Protein AF-A0AA89AXK2-F1 (afdb_monomer)

pLDDT: mean 74.45, std 24.31, range [23.41, 97.19]

Mean predicted aligned error: 13.71 Å

Structure (mmCIF, N/CA/C/O backbone):
data_AF-A0AA89AXK2-F1
#
_entry.id   AF-A0AA89AXK2-F1
#
loop_
_atom_site.group_PDB
_atom_site.id
_atom_site.type_symbol
_atom_site.label_atom_id
_atom_site.label_alt_id
_atom_site.label_comp_id
_atom_site.label_asym_id
_atom_site.label_entity_id
_atom_site.label_seq_id
_atom_site.pdbx_PDB_ins_code
_atom_site.Cartn_x
_atom_site.Cartn_y
_atom_site.Cartn_z
_atom_site.occupancy
_atom_site.B_iso_or_equiv
_atom_site.auth_seq_id
_atom_site.auth_comp_id
_atom_site.auth_asym_id
_atom_site.auth_atom_id
_atom_site.pdbx_PDB_model_num
ATOM 1 N N . MET A 1 1 ? 28.292 11.821 -14.307 1.00 59.66 1 MET A N 1
ATOM 2 C CA . MET A 1 1 ? 29.381 10.835 -14.147 1.00 59.66 1 MET A CA 1
ATOM 3 C C . MET A 1 1 ? 28.890 9.417 -14.430 1.00 59.66 1 MET A C 1
ATOM 5 O O . MET A 1 1 ? 29.440 8.805 -15.328 1.00 59.66 1 MET A O 1
ATOM 9 N N . GLY A 1 2 ? 27.806 8.945 -13.794 1.00 71.69 2 GLY A N 1
ATOM 10 C CA . GLY A 1 2 ? 27.255 7.595 -14.034 1.00 71.69 2 GLY A CA 1
ATOM 11 C C . GLY A 1 2 ? 26.882 7.260 -15.489 1.00 71.69 2 GLY A C 1
ATOM 12 O O . GLY A 1 2 ? 27.247 6.195 -15.959 1.00 71.69 2 GLY A O 1
ATOM 13 N N . MET A 1 3 ? 26.240 8.175 -16.235 1.00 72.12 3 MET A N 1
ATOM 14 C CA . MET A 1 3 ? 25.892 7.931 -17.654 1.00 72.12 3 MET A CA 1
ATOM 15 C C . MET A 1 3 ? 27.114 7.749 -18.561 1.00 72.12 3 MET A C 1
ATOM 17 O O . MET A 1 3 ? 27.120 6.840 -19.374 1.00 72.12 3 MET A O 1
ATOM 21 N N . LYS A 1 4 ? 28.165 8.562 -18.384 1.00 73.50 4 LYS A N 1
ATOM 22 C CA . LYS A 1 4 ? 29.399 8.447 -19.180 1.00 73.50 4 LYS A CA 1
ATOM 23 C C . LYS A 1 4 ? 30.103 7.112 -18.930 1.00 73.50 4 LYS A C 1
ATOM 25 O O . LYS A 1 4 ? 30.453 6.419 -19.871 1.00 73.50 4 LYS A O 1
ATOM 30 N N . LEU A 1 5 ? 30.211 6.717 -17.658 1.00 74.50 5 LEU A N 1
ATOM 31 C CA . LEU A 1 5 ? 30.773 5.418 -17.282 1.00 74.50 5 LEU A CA 1
ATOM 32 C C . LEU A 1 5 ? 29.967 4.260 -17.875 1.00 74.50 5 LEU A C 1
ATOM 34 O O . LEU A 1 5 ? 30.551 3.290 -18.332 1.00 74.50 5 LEU A O 1
ATOM 38 N N . PHE A 1 6 ? 28.638 4.369 -17.892 1.00 78.12 6 PHE A N 1
ATOM 39 C CA . PHE A 1 6 ? 27.762 3.362 -18.485 1.00 78.12 6 PHE A CA 1
ATOM 40 C C . PHE A 1 6 ? 27.855 3.305 -20.020 1.00 78.12 6 PHE A C 1
ATOM 42 O O . PHE A 1 6 ? 27.760 2.231 -20.618 1.00 78.12 6 PHE A O 1
ATOM 49 N N . GLU A 1 7 ? 28.052 4.455 -20.666 1.00 75.69 7 GLU A N 1
ATOM 50 C CA . GLU A 1 7 ? 28.275 4.550 -22.109 1.00 75.69 7 GLU A CA 1
ATOM 51 C C . GLU A 1 7 ? 29.586 3.877 -22.528 1.00 75.69 7 GLU A C 1
ATOM 53 O O . GLU A 1 7 ? 29.602 3.182 -23.541 1.00 75.69 7 GLU A O 1
ATOM 58 N N . GLU A 1 8 ? 30.628 4.008 -21.704 1.00 80.06 8 GLU A N 1
ATOM 59 C CA . GLU A 1 8 ? 31.963 3.423 -21.890 1.00 80.06 8 GLU A CA 1
ATOM 60 C C . GLU A 1 8 ? 32.041 1.918 -21.555 1.00 80.06 8 GLU A C 1
ATOM 62 O O . GLU A 1 8 ? 33.068 1.287 -21.809 1.00 80.06 8 GLU A O 1
ATOM 67 N N . MET A 1 9 ? 30.978 1.310 -21.004 1.00 74.19 9 MET A N 1
ATOM 68 C CA . MET A 1 9 ? 30.973 -0.121 -20.677 1.00 74.19 9 MET A CA 1
ATOM 69 C C . MET A 1 9 ? 30.956 -0.987 -21.950 1.00 74.19 9 MET A C 1
ATOM 71 O O . MET A 1 9 ? 29.997 -0.897 -22.721 1.00 74.19 9 MET A O 1
ATOM 75 N N . PRO A 1 10 ? 31.942 -1.887 -22.140 1.00 68.00 10 PRO A N 1
ATOM 76 C CA . PRO A 1 10 ? 32.005 -2.752 -23.318 1.00 68.00 10 PRO A CA 1
ATOM 77 C C . PRO A 1 10 ? 30.885 -3.803 -23.347 1.00 68.00 10 PRO A C 1
ATOM 79 O O . PRO A 1 10 ? 30.411 -4.157 -24.421 1.00 68.00 10 PRO A O 1
ATOM 82 N N . GLU A 1 11 ? 30.410 -4.254 -22.180 1.00 65.69 11 GLU A N 1
ATOM 83 C CA . GLU A 1 11 ? 29.249 -5.138 -22.057 1.00 65.69 11 GLU A CA 1
ATOM 84 C C . GLU A 1 11 ? 28.271 -4.603 -21.008 1.00 65.69 11 GLU A C 1
ATOM 86 O O . GLU A 1 11 ? 28.589 -4.491 -19.821 1.00 65.69 11 GLU A O 1
ATOM 91 N N . ARG A 1 12 ? 27.049 -4.286 -21.443 1.00 74.19 12 ARG A N 1
ATOM 92 C CA . ARG A 1 12 ? 25.955 -3.872 -20.559 1.00 74.19 12 ARG A CA 1
ATOM 93 C C . ARG A 1 12 ? 25.109 -5.089 -20.218 1.00 74.19 12 ARG A C 1
ATOM 95 O O . ARG A 1 12 ? 24.484 -5.688 -21.090 1.00 74.19 12 ARG A O 1
ATOM 102 N N . ASN A 1 13 ? 25.065 -5.438 -18.938 1.00 72.62 13 ASN A N 1
ATOM 103 C CA . ASN A 1 13 ? 24.209 -6.507 -18.432 1.00 72.62 13 ASN A CA 1
ATOM 104 C C . ASN A 1 13 ? 22.949 -5.944 -17.752 1.00 72.62 13 ASN A C 1
ATOM 106 O O . ASN A 1 13 ? 22.851 -4.753 -17.445 1.00 72.62 13 ASN A O 1
ATOM 110 N N . VAL A 1 14 ? 21.973 -6.812 -17.490 1.00 74.62 14 VAL A N 1
ATOM 111 C CA . VAL A 1 14 ? 20.651 -6.428 -16.969 1.00 74.62 14 VAL A CA 1
ATOM 112 C C . VAL A 1 14 ? 20.729 -5.646 -15.647 1.00 74.62 14 VAL A C 1
ATOM 114 O O . VAL A 1 14 ? 19.970 -4.696 -15.444 1.00 74.62 14 VAL A O 1
ATOM 117 N N . ILE A 1 15 ? 21.693 -5.971 -14.779 1.00 79.81 15 ILE A N 1
ATOM 118 C CA . ILE A 1 15 ? 21.911 -5.293 -13.489 1.00 79.81 15 ILE A CA 1
ATOM 119 C C . ILE A 1 15 ? 22.416 -3.860 -13.698 1.00 79.81 15 ILE A C 1
ATOM 121 O O . ILE A 1 15 ? 21.913 -2.929 -13.061 1.00 79.81 15 ILE A O 1
ATOM 125 N N . SER A 1 16 ? 23.374 -3.666 -14.612 1.00 83.56 16 SER A N 1
ATOM 126 C CA . SER A 1 16 ? 23.895 -2.336 -14.947 1.00 83.56 16 SER A CA 1
ATOM 127 C C . SER A 1 16 ? 22.791 -1.435 -15.514 1.00 83.56 16 SER A C 1
ATOM 129 O O . SER A 1 16 ? 22.598 -0.323 -15.025 1.00 83.56 16 SER A O 1
ATOM 131 N N . CYS A 1 17 ? 21.973 -1.948 -16.441 1.00 82.44 17 CYS A N 1
ATOM 132 C CA . CYS A 1 17 ? 20.835 -1.217 -16.998 1.00 82.44 17 CYS A CA 1
ATOM 133 C C . CYS A 1 17 ? 19.783 -0.887 -15.932 1.00 82.44 17 CYS A C 1
ATOM 135 O O . CYS A 1 17 ? 19.311 0.243 -15.873 1.00 82.44 17 CYS A O 1
ATOM 137 N N . THR A 1 18 ? 19.445 -1.836 -15.053 1.00 85.56 18 THR A N 1
ATOM 138 C CA . THR A 1 18 ? 18.455 -1.624 -13.980 1.00 85.56 18 THR A CA 1
ATOM 139 C C . THR A 1 18 ? 18.921 -0.555 -12.990 1.00 85.56 18 THR A C 1
ATOM 141 O O . THR A 1 18 ? 18.145 0.316 -12.595 1.00 85.56 18 THR A O 1
ATOM 144 N N . THR A 1 19 ? 20.206 -0.570 -12.628 1.00 88.25 19 THR A N 1
ATOM 145 C CA . THR A 1 19 ? 20.811 0.461 -11.770 1.00 88.25 19 THR A CA 1
ATOM 146 C C . THR A 1 19 ? 20.735 1.837 -12.426 1.00 88.25 19 THR A C 1
ATOM 148 O O . THR A 1 19 ? 20.335 2.809 -11.784 1.00 88.25 19 THR A O 1
ATOM 151 N N . MET A 1 20 ? 21.050 1.916 -13.721 1.00 89.38 20 MET A N 1
ATOM 152 C CA . MET A 1 20 ? 20.962 3.166 -14.470 1.00 89.38 20 MET A CA 1
ATOM 153 C C . MET A 1 20 ? 19.529 3.669 -14.608 1.00 89.38 20 MET A C 1
ATOM 155 O O . MET A 1 20 ? 19.294 4.852 -14.389 1.00 89.38 20 MET A O 1
ATOM 159 N N . ILE A 1 21 ? 18.566 2.791 -14.894 1.00 90.94 21 ILE A N 1
ATOM 160 C CA . ILE A 1 21 ? 17.137 3.128 -14.939 1.00 90.94 21 ILE A CA 1
ATOM 161 C C . ILE A 1 21 ? 16.701 3.753 -13.608 1.00 90.94 21 ILE A C 1
ATOM 163 O O . ILE A 1 21 ? 16.140 4.848 -13.603 1.00 90.94 21 ILE A O 1
ATOM 167 N N . ASN A 1 22 ? 17.024 3.116 -12.478 1.00 89.44 22 ASN A N 1
ATOM 168 C CA . ASN A 1 22 ? 16.699 3.648 -11.153 1.00 89.44 22 ASN A CA 1
ATOM 169 C C . ASN A 1 22 ? 17.321 5.032 -10.919 1.00 89.44 22 ASN A C 1
ATOM 171 O O . ASN A 1 22 ? 16.629 5.946 -10.470 1.00 89.44 22 ASN A O 1
ATOM 175 N N . GLY A 1 23 ? 18.599 5.212 -11.268 1.00 90.50 23 GLY A N 1
ATOM 176 C CA . GLY A 1 23 ? 19.272 6.508 -11.167 1.00 90.50 23 GLY A CA 1
ATOM 177 C C . GLY A 1 23 ? 18.622 7.580 -12.048 1.00 90.50 23 GLY A C 1
ATOM 178 O O . GLY A 1 23 ? 18.399 8.701 -11.601 1.00 90.50 23 GLY A O 1
ATOM 179 N N . LEU A 1 24 ? 18.254 7.246 -13.285 1.00 91.38 24 LEU A N 1
ATOM 180 C CA . LEU A 1 24 ? 17.599 8.175 -14.208 1.00 91.38 24 LEU A CA 1
ATOM 181 C C . LEU A 1 24 ? 16.238 8.642 -13.684 1.00 91.38 24 LEU A C 1
ATOM 183 O O . LEU A 1 24 ? 15.957 9.841 -13.718 1.00 91.38 24 LEU A O 1
ATOM 187 N N . PHE A 1 25 ? 15.438 7.731 -13.129 1.00 92.56 25 PHE A N 1
ATOM 188 C CA . PHE A 1 25 ? 14.170 8.081 -12.491 1.00 92.56 25 PHE A CA 1
ATOM 189 C C . PHE A 1 25 ? 14.339 8.953 -11.245 1.00 92.56 25 PHE A C 1
ATOM 191 O O . PHE A 1 25 ? 13.516 9.842 -11.034 1.00 92.56 25 PHE A O 1
ATOM 198 N N . GLN A 1 26 ? 15.392 8.752 -10.443 1.00 90.94 26 GLN A N 1
ATOM 199 C CA . GLN A 1 26 ? 15.680 9.611 -9.284 1.00 90.94 26 GLN A CA 1
ATOM 200 C C . GLN A 1 26 ? 15.951 11.068 -9.685 1.00 90.94 26 GLN A C 1
ATOM 202 O O . GLN A 1 26 ? 15.593 11.982 -8.947 1.00 90.94 26 GLN A O 1
ATOM 207 N N . TYR A 1 27 ? 16.541 11.295 -10.861 1.00 91.06 27 TYR A N 1
ATOM 208 C CA . TYR A 1 27 ? 16.801 12.636 -11.398 1.00 91.06 27 TYR A CA 1
ATOM 209 C C . TYR A 1 27 ? 15.706 13.145 -12.349 1.00 91.06 27 TYR A C 1
ATOM 211 O O . TYR A 1 27 ? 15.928 14.128 -13.056 1.00 91.06 27 TYR A O 1
ATOM 219 N N . GLY A 1 28 ? 14.552 12.474 -12.416 1.00 90.56 28 GLY A N 1
ATOM 220 C CA . GLY A 1 28 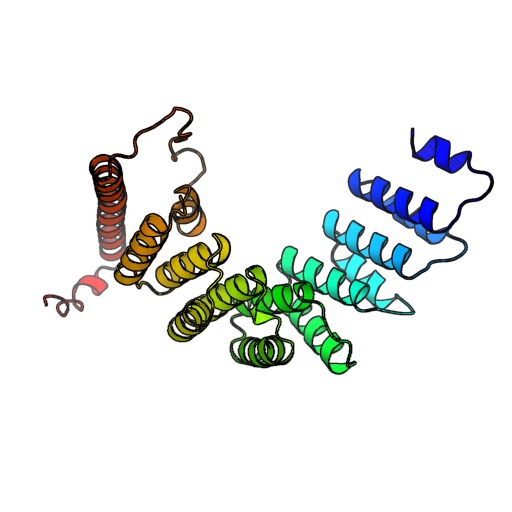? 13.434 12.869 -13.277 1.00 90.56 28 GLY A CA 1
ATOM 221 C C . GLY A 1 28 ? 13.693 12.733 -14.780 1.00 90.56 28 GLY A C 1
ATOM 222 O O . GLY A 1 28 ? 12.929 13.259 -15.582 1.00 90.56 28 GLY A O 1
ATOM 223 N N . ARG A 1 29 ? 14.755 12.028 -15.192 1.00 92.38 29 ARG A N 1
ATOM 224 C CA . ARG A 1 29 ? 15.120 11.813 -16.604 1.00 92.38 29 ARG A CA 1
ATOM 225 C C . ARG A 1 29 ? 14.370 10.615 -17.183 1.00 92.38 29 ARG A C 1
ATOM 227 O O . ARG A 1 29 ? 14.981 9.621 -17.582 1.00 92.38 29 ARG A O 1
ATOM 234 N N . VAL A 1 30 ? 13.042 10.690 -17.185 1.00 93.69 30 VAL A N 1
ATOM 235 C CA . VAL A 1 30 ? 12.178 9.547 -17.508 1.00 93.69 30 VAL A CA 1
ATOM 236 C C . VAL A 1 30 ? 12.341 9.095 -18.958 1.00 93.69 30 VAL A C 1
ATOM 238 O O . VAL A 1 30 ? 12.417 7.900 -19.225 1.00 93.69 30 VAL A O 1
ATOM 241 N N . GLU A 1 31 ? 12.466 10.026 -19.898 1.00 93.44 31 GLU A N 1
ATOM 242 C CA . GLU A 1 31 ? 12.587 9.731 -21.331 1.00 93.44 31 GLU A CA 1
ATOM 243 C C . GLU A 1 31 ? 13.856 8.925 -21.625 1.00 93.44 31 GLU A C 1
ATOM 245 O O . GLU A 1 31 ? 13.849 7.993 -22.429 1.00 93.44 31 GLU A O 1
ATOM 250 N N . LEU A 1 32 ? 14.947 9.245 -20.924 1.00 91.06 32 LEU A N 1
ATOM 251 C CA . LEU A 1 32 ? 16.211 8.531 -21.053 1.00 91.06 32 LEU A CA 1
ATOM 252 C C . LEU A 1 32 ? 16.132 7.133 -20.424 1.00 91.06 32 LEU A C 1
ATOM 254 O O . LEU A 1 32 ? 16.700 6.192 -20.972 1.00 91.06 32 LEU A O 1
ATOM 258 N N . ALA A 1 33 ? 15.396 6.977 -19.317 1.00 93.44 33 ALA A N 1
ATOM 259 C CA . ALA A 1 33 ? 15.136 5.666 -18.722 1.00 93.44 33 ALA A CA 1
ATOM 260 C C . ALA A 1 33 ? 14.306 4.779 -19.665 1.00 93.44 33 ALA A C 1
ATOM 262 O O . ALA A 1 33 ? 14.624 3.605 -19.848 1.00 93.44 33 ALA A O 1
ATOM 263 N N . GLU A 1 34 ? 13.290 5.346 -20.322 1.00 94.44 34 GLU A N 1
ATOM 264 C CA . GLU A 1 34 ? 12.496 4.648 -21.336 1.00 94.44 34 GLU A CA 1
ATOM 265 C C . GLU A 1 34 ? 13.328 4.229 -22.544 1.00 94.44 34 GLU A C 1
ATOM 267 O O . GLU A 1 34 ? 13.184 3.106 -23.031 1.00 94.44 34 GLU A O 1
ATOM 272 N N . HIS A 1 35 ? 14.180 5.127 -23.039 1.00 91.88 35 HIS A N 1
ATOM 273 C CA . HIS A 1 35 ? 15.077 4.828 -24.146 1.00 91.88 35 HIS A CA 1
ATOM 274 C C . HIS A 1 35 ? 16.021 3.683 -23.776 1.00 91.88 35 HIS A C 1
ATOM 276 O O . HIS A 1 35 ? 16.046 2.671 -24.475 1.00 91.88 35 HIS A O 1
ATOM 282 N N . LEU A 1 36 ? 16.680 3.779 -22.617 1.00 90.19 36 LEU A N 1
ATOM 283 C CA . LEU A 1 36 ? 17.565 2.733 -22.118 1.00 90.19 36 LEU A CA 1
ATOM 284 C C . LEU A 1 36 ? 16.833 1.393 -21.972 1.00 90.19 36 LEU A C 1
ATOM 286 O O . LEU A 1 36 ? 17.336 0.366 -22.417 1.00 90.19 36 LEU A O 1
ATOM 290 N N . PHE A 1 37 ? 15.621 1.394 -21.414 1.00 91.88 37 PHE A N 1
ATOM 291 C CA . PHE A 1 37 ? 14.802 0.191 -21.281 1.00 91.88 37 PHE A CA 1
ATOM 292 C C . PHE A 1 37 ? 14.453 -0.441 -22.637 1.00 91.88 37 PHE A C 1
ATOM 294 O O . PHE A 1 37 ? 14.444 -1.668 -22.768 1.00 91.88 37 PHE A O 1
ATOM 301 N N . ARG A 1 38 ? 14.196 0.368 -23.674 1.00 90.81 38 ARG A N 1
ATOM 302 C CA . ARG A 1 38 ? 13.954 -0.129 -25.040 1.00 90.81 38 ARG A CA 1
ATOM 303 C C . ARG A 1 38 ? 15.213 -0.734 -25.658 1.00 90.81 38 ARG A C 1
ATOM 305 O O . ARG A 1 38 ? 15.089 -1.757 -26.324 1.00 90.81 38 ARG A O 1
ATOM 312 N N . GLU A 1 39 ? 16.385 -0.167 -25.400 1.00 88.69 39 GLU A N 1
ATOM 313 C CA . GLU A 1 39 ? 17.665 -0.667 -25.920 1.00 88.69 39 GLU A CA 1
ATOM 314 C C . GLU A 1 39 ? 18.187 -1.925 -25.211 1.00 88.69 39 GLU A C 1
ATOM 316 O O . GLU A 1 39 ? 19.077 -2.594 -25.734 1.00 88.69 39 GLU A O 1
ATOM 321 N N . MET A 1 40 ? 17.641 -2.285 -24.042 1.00 85.06 40 MET A N 1
ATOM 322 C CA . MET A 1 40 ? 18.068 -3.487 -23.319 1.00 85.06 40 MET A CA 1
ATOM 323 C C . MET A 1 40 ? 17.932 -4.752 -24.191 1.00 85.06 40 MET A C 1
ATOM 325 O O . MET A 1 40 ? 16.817 -5.055 -24.629 1.00 85.06 40 MET A O 1
ATOM 329 N N . PRO A 1 41 ? 19.013 -5.543 -24.368 1.00 78.50 41 PRO A N 1
ATOM 330 C CA . PRO A 1 41 ? 18.973 -6.780 -25.155 1.00 78.50 41 PRO A CA 1
ATOM 331 C C . PRO A 1 41 ? 17.998 -7.814 -24.582 1.00 78.50 41 PRO A C 1
ATOM 333 O O . PRO A 1 41 ? 17.290 -8.497 -25.316 1.00 78.50 41 PRO A O 1
ATOM 336 N N . THR A 1 42 ? 17.945 -7.913 -23.252 1.00 82.44 42 THR A N 1
ATOM 337 C CA . THR A 1 42 ? 16.998 -8.751 -22.511 1.00 82.44 42 THR A CA 1
ATOM 338 C C . THR A 1 42 ? 16.432 -7.961 -21.336 1.00 82.44 42 THR A C 1
ATOM 340 O O . THR A 1 42 ? 17.159 -7.256 -20.637 1.00 82.44 42 THR A O 1
ATOM 343 N N . ARG A 1 43 ? 15.112 -8.045 -21.136 1.00 88.56 43 ARG A N 1
ATOM 344 C CA . ARG A 1 43 ? 14.388 -7.348 -20.062 1.00 88.56 43 ARG A CA 1
ATOM 345 C C . ARG A 1 43 ? 13.831 -8.390 -19.108 1.00 88.56 43 ARG A C 1
ATOM 347 O O . ARG A 1 43 ? 12.809 -9.011 -19.402 1.00 88.56 43 ARG A O 1
ATOM 354 N N . ASP A 1 44 ? 14.523 -8.600 -17.998 1.00 89.06 44 ASP A N 1
ATOM 355 C CA . ASP A 1 44 ? 14.043 -9.480 -16.941 1.00 89.06 44 ASP A CA 1
ATOM 356 C C . ASP A 1 44 ? 12.984 -8.787 -16.072 1.00 89.06 44 ASP A C 1
ATOM 358 O O . ASP A 1 44 ? 12.733 -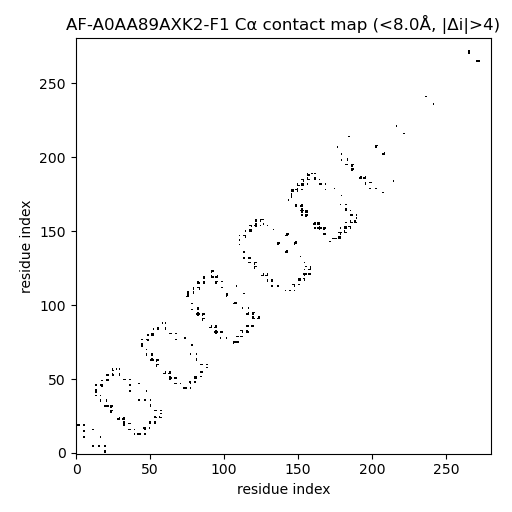7.584 -16.180 1.00 89.06 44 ASP A O 1
ATOM 362 N N . ILE A 1 45 ? 12.350 -9.555 -15.187 1.00 90.62 45 ILE A N 1
ATOM 363 C CA . ILE A 1 45 ? 11.298 -9.060 -14.288 1.00 90.62 45 ILE A CA 1
ATOM 364 C C . ILE A 1 45 ? 11.781 -7.867 -13.439 1.00 90.62 45 ILE A C 1
ATOM 366 O O . ILE A 1 45 ? 10.987 -6.973 -13.144 1.00 90.62 45 ILE A O 1
ATOM 370 N N . ALA A 1 46 ? 13.066 -7.820 -13.069 1.00 89.38 46 ALA A N 1
ATOM 371 C CA . ALA A 1 46 ? 13.626 -6.732 -12.275 1.00 89.38 46 ALA A CA 1
ATOM 372 C C . ALA A 1 46 ? 13.647 -5.408 -13.054 1.00 89.38 46 ALA A C 1
ATOM 374 O O . ALA A 1 46 ? 13.221 -4.389 -12.509 1.00 89.38 46 ALA A O 1
ATOM 375 N N . ALA A 1 47 ? 14.040 -5.425 -14.330 1.00 91.50 47 ALA A N 1
ATOM 376 C CA . ALA A 1 47 ? 14.013 -4.242 -15.190 1.00 91.50 47 ALA A CA 1
ATOM 377 C C . ALA A 1 47 ? 12.585 -3.690 -15.371 1.00 91.50 47 ALA A C 1
ATOM 379 O O . ALA A 1 47 ? 12.368 -2.481 -15.277 1.00 91.50 47 ALA A O 1
ATOM 380 N N . TRP A 1 48 ? 11.592 -4.567 -15.573 1.00 94.81 48 TRP A N 1
ATOM 381 C CA . TRP A 1 48 ? 10.178 -4.164 -15.649 1.00 94.81 48 TRP A CA 1
ATOM 382 C C . TRP A 1 48 ? 9.690 -3.538 -14.335 1.00 94.81 48 TRP A C 1
ATOM 384 O O . TRP A 1 48 ? 9.075 -2.472 -14.350 1.00 94.81 48 TRP A O 1
ATOM 394 N N . ASN A 1 49 ? 10.000 -4.160 -13.193 1.00 94.38 49 ASN A N 1
ATOM 395 C CA . ASN A 1 49 ? 9.612 -3.642 -11.879 1.00 94.38 49 ASN A CA 1
ATOM 396 C C . ASN A 1 49 ? 10.284 -2.293 -11.568 1.00 94.38 49 ASN A C 1
ATOM 398 O O . ASN A 1 49 ? 9.636 -1.412 -11.003 1.00 94.38 49 ASN A O 1
ATOM 402 N N . ALA A 1 50 ? 11.546 -2.104 -11.971 1.00 93.62 50 ALA A N 1
ATOM 403 C CA . ALA A 1 50 ? 12.266 -0.839 -11.825 1.00 93.62 50 ALA A CA 1
ATOM 404 C C . ALA A 1 50 ? 11.601 0.293 -12.621 1.00 93.62 50 ALA A C 1
ATOM 406 O O . ALA A 1 50 ? 11.393 1.381 -12.086 1.00 93.62 50 ALA A O 1
ATOM 407 N N . MET A 1 51 ? 11.186 0.022 -13.864 1.00 96.00 51 MET A N 1
ATOM 408 C CA . MET A 1 51 ? 10.434 0.987 -14.670 1.00 96.00 51 MET A CA 1
ATOM 409 C C . MET A 1 51 ? 9.088 1.353 -14.036 1.00 96.00 51 MET A C 1
ATOM 411 O O . MET A 1 51 ? 8.765 2.533 -13.921 1.00 96.00 51 MET A O 1
ATOM 415 N N . ILE A 1 52 ? 8.318 0.356 -13.586 1.00 96.31 52 ILE A N 1
ATOM 416 C CA . ILE A 1 52 ? 7.029 0.576 -12.912 1.00 96.31 52 ILE A CA 1
ATOM 417 C C . ILE A 1 52 ? 7.219 1.460 -11.673 1.00 96.31 52 ILE A C 1
ATOM 419 O O . ILE A 1 52 ? 6.529 2.468 -11.519 1.00 96.31 52 ILE A O 1
ATOM 423 N N . HIS A 1 53 ? 8.176 1.114 -10.808 1.00 93.88 53 HIS A N 1
ATOM 424 C CA . HIS A 1 53 ? 8.478 1.887 -9.605 1.00 93.88 53 HIS A CA 1
ATOM 425 C C . HIS A 1 53 ? 8.912 3.322 -9.944 1.00 93.88 53 HIS A C 1
ATOM 427 O O . HIS A 1 53 ? 8.445 4.283 -9.331 1.00 93.88 53 HIS A O 1
ATOM 433 N N . GLY A 1 54 ? 9.772 3.477 -10.951 1.00 94.38 54 GLY A N 1
ATOM 434 C CA . GLY A 1 54 ? 10.237 4.770 -11.434 1.00 94.38 54 GLY A CA 1
ATOM 435 C C . GLY A 1 54 ? 9.111 5.680 -11.927 1.00 94.38 54 GLY A C 1
ATOM 436 O O . GLY A 1 54 ? 9.081 6.865 -11.577 1.00 94.38 54 GLY A O 1
ATOM 437 N N . TYR A 1 55 ? 8.150 5.129 -12.673 1.00 97.19 55 TYR A N 1
ATOM 438 C CA . TYR A 1 55 ? 6.977 5.869 -13.133 1.00 97.19 55 TYR A CA 1
ATOM 439 C C . TYR A 1 55 ? 6.100 6.361 -11.979 1.00 97.19 55 TYR A C 1
ATOM 441 O O . TYR A 1 55 ? 5.728 7.536 -11.967 1.00 97.19 55 TYR A O 1
ATOM 449 N N . PHE A 1 56 ? 5.822 5.514 -10.981 1.00 94.62 56 PHE A N 1
ATOM 450 C CA . PHE A 1 56 ? 5.080 5.938 -9.788 1.00 94.62 56 PHE A CA 1
ATOM 451 C C . PHE A 1 56 ? 5.810 7.040 -9.011 1.00 94.62 56 PHE A C 1
ATOM 453 O O . PHE A 1 56 ? 5.177 8.019 -8.614 1.00 94.62 56 PHE A O 1
ATOM 460 N N . GLY A 1 57 ? 7.135 6.931 -8.855 1.00 92.06 57 GLY A N 1
ATOM 461 C CA . GLY A 1 57 ? 7.957 7.963 -8.213 1.00 92.06 57 GLY A CA 1
ATOM 462 C C . GLY A 1 57 ? 7.938 9.311 -8.946 1.00 92.06 57 GLY A C 1
ATOM 463 O O . GLY A 1 57 ? 8.052 10.358 -8.317 1.00 92.06 57 GLY A O 1
ATOM 464 N N . ASN A 1 58 ? 7.715 9.294 -10.262 1.00 93.69 58 ASN A N 1
ATOM 465 C CA . ASN A 1 58 ? 7.623 10.484 -11.112 1.00 93.69 58 ASN A CA 1
ATOM 466 C C . ASN A 1 58 ? 6.174 10.889 -11.440 1.00 93.69 58 ASN A C 1
ATOM 468 O O . ASN A 1 58 ? 5.946 11.653 -12.374 1.00 93.69 58 ASN A O 1
ATOM 472 N N . LYS A 1 59 ? 5.186 10.384 -10.685 1.00 92.56 59 LYS A N 1
ATOM 473 C CA . LYS A 1 59 ? 3.747 10.678 -10.853 1.00 92.56 59 LYS A CA 1
ATOM 474 C C . LYS A 1 59 ? 3.177 10.346 -12.245 1.00 92.56 59 LYS A C 1
ATOM 476 O O . LYS A 1 59 ? 2.103 10.824 -12.595 1.00 92.56 59 LYS A O 1
ATOM 481 N N . ARG A 1 60 ? 3.847 9.495 -13.028 1.00 95.00 60 ARG A N 1
ATOM 482 C CA . ARG A 1 60 ? 3.383 9.010 -14.343 1.00 95.00 60 ARG A CA 1
ATOM 483 C C . ARG A 1 60 ? 2.587 7.717 -14.179 1.00 95.00 60 ARG A C 1
ATOM 485 O O . ARG A 1 60 ? 3.004 6.643 -14.609 1.00 95.00 60 ARG A O 1
ATOM 492 N N . VAL A 1 61 ? 1.454 7.811 -13.489 1.00 95.56 61 VAL A N 1
ATOM 493 C CA . VAL A 1 61 ? 0.694 6.638 -13.031 1.00 95.56 61 VAL A CA 1
ATOM 494 C C . VAL A 1 61 ? 0.143 5.816 -14.196 1.00 95.56 61 VAL A C 1
ATOM 496 O O . VAL A 1 61 ? 0.252 4.592 -14.202 1.00 95.56 61 VAL A O 1
ATOM 499 N N . GLU A 1 62 ? -0.392 6.482 -15.215 1.00 96.56 62 GLU A N 1
ATOM 500 C CA . GLU A 1 62 ? -0.969 5.853 -16.405 1.00 96.56 62 GLU A CA 1
ATOM 501 C C . GLU A 1 62 ? 0.074 5.033 -17.165 1.00 96.56 62 GLU A C 1
ATOM 503 O O . GLU A 1 62 ? -0.237 3.961 -17.682 1.00 96.56 62 GLU A O 1
ATOM 508 N N . ASP A 1 63 ? 1.315 5.514 -17.224 1.00 96.56 63 ASP A N 1
ATOM 509 C CA . ASP A 1 63 ? 2.403 4.809 -17.897 1.00 96.56 63 ASP A CA 1
ATOM 510 C C . ASP A 1 63 ? 2.861 3.593 -17.094 1.00 96.56 63 ASP A C 1
ATOM 512 O O . ASP A 1 63 ? 3.132 2.546 -17.682 1.00 96.56 63 ASP A O 1
ATOM 516 N N . ALA A 1 64 ? 2.853 3.685 -15.760 1.00 96.88 64 ALA A N 1
ATOM 517 C CA . ALA A 1 64 ? 3.138 2.553 -14.883 1.00 96.88 64 ALA A CA 1
ATOM 518 C C . ALA A 1 64 ? 2.116 1.418 -15.078 1.00 96.88 64 ALA A C 1
ATOM 520 O O . ALA A 1 64 ? 2.502 0.261 -15.253 1.00 96.88 64 ALA A O 1
ATOM 521 N N . VAL A 1 65 ? 0.820 1.755 -15.110 1.00 96.50 65 VAL A N 1
ATOM 522 C CA . VAL A 1 65 ? -0.268 0.785 -15.325 1.00 96.50 65 VAL A CA 1
ATOM 523 C C . VAL A 1 65 ? -0.192 0.183 -16.731 1.00 96.50 65 VAL A C 1
ATOM 525 O O . 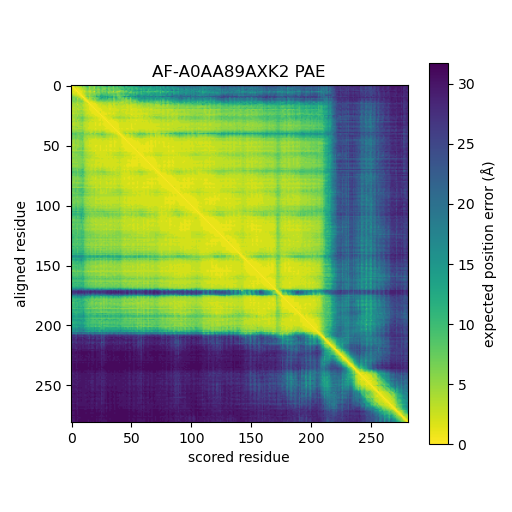VAL A 1 65 ? -0.172 -1.038 -16.872 1.00 96.50 65 VAL A O 1
ATOM 528 N N . LYS A 1 66 ? -0.023 1.010 -17.773 1.00 96.81 66 LYS A N 1
ATOM 529 C CA . LYS A 1 66 ? 0.157 0.523 -19.154 1.00 96.81 66 LYS A CA 1
ATOM 530 C C . LYS A 1 66 ? 1.371 -0.392 -19.294 1.00 96.81 66 LYS A C 1
ATOM 532 O O . LYS A 1 66 ? 1.339 -1.339 -20.082 1.00 96.81 66 LYS A O 1
ATOM 537 N N . LEU A 1 67 ? 2.466 -0.096 -18.593 1.00 96.31 67 LEU A N 1
ATOM 538 C CA . LEU A 1 67 ? 3.662 -0.929 -18.638 1.00 96.31 67 LEU A CA 1
ATOM 539 C C . LEU A 1 67 ? 3.427 -2.270 -17.937 1.00 96.31 67 LEU A C 1
ATOM 541 O O . LEU A 1 67 ? 3.827 -3.306 -18.464 1.00 96.31 67 LEU A O 1
ATOM 545 N N . PHE A 1 68 ? 2.738 -2.262 -16.797 1.00 96.75 68 PHE A N 1
ATOM 546 C CA . PHE A 1 68 ? 2.336 -3.479 -16.100 1.00 96.75 68 PHE A CA 1
ATOM 547 C C . PHE A 1 68 ? 1.431 -4.371 -16.961 1.00 96.75 68 PHE A C 1
ATOM 549 O O . PHE A 1 68 ? 1.635 -5.589 -17.017 1.00 96.75 68 PHE A O 1
ATOM 556 N N . ASP A 1 69 ? 0.494 -3.778 -17.702 1.00 95.69 69 ASP A N 1
ATOM 557 C CA . ASP A 1 69 ? -0.379 -4.498 -18.634 1.00 95.69 69 ASP A CA 1
ATOM 558 C C . ASP A 1 69 ? 0.404 -5.185 -19.761 1.00 95.69 69 ASP A C 1
ATOM 560 O O . ASP A 1 69 ? 0.069 -6.300 -20.157 1.00 95.69 69 ASP A O 1
ATOM 564 N N . LYS A 1 70 ? 1.495 -4.563 -20.221 1.00 95.00 70 LYS A N 1
ATOM 565 C CA . LYS A 1 70 ? 2.392 -5.103 -21.257 1.00 95.00 70 LYS A CA 1
ATOM 566 C C . LYS A 1 70 ? 3.429 -6.099 -20.733 1.00 95.00 70 LYS A C 1
ATOM 568 O O . LYS A 1 70 ? 4.143 -6.699 -21.536 1.00 95.00 70 LYS A O 1
ATOM 573 N N . MET A 1 71 ? 3.558 -6.250 -19.418 1.00 94.88 71 MET A N 1
ATOM 574 C CA . MET A 1 71 ? 4.575 -7.105 -18.817 1.00 94.88 71 MET A CA 1
ATOM 575 C C . MET A 1 71 ? 4.289 -8.588 -19.133 1.00 94.88 71 MET A C 1
ATOM 577 O O . MET A 1 71 ? 3.216 -9.077 -18.775 1.00 94.88 71 MET A O 1
ATOM 581 N N . PRO A 1 72 ? 5.229 -9.325 -19.760 1.00 93.00 72 PRO A N 1
ATOM 582 C CA . PRO A 1 72 ? 4.979 -10.690 -20.236 1.00 93.00 72 PRO A CA 1
ATOM 583 C C . PRO A 1 72 ? 4.840 -11.709 -19.098 1.00 93.00 72 PRO A C 1
ATOM 585 O O . PRO A 1 72 ? 4.027 -12.624 -19.177 1.00 93.00 72 PRO A O 1
ATOM 588 N N . CYS A 1 73 ? 5.612 -11.533 -18.024 1.00 90.69 73 CYS A N 1
ATOM 589 C CA . CYS A 1 73 ? 5.585 -12.379 -16.835 1.00 90.69 73 CYS A CA 1
ATOM 590 C C . CYS A 1 73 ? 5.513 -11.484 -15.602 1.00 90.69 73 CYS A C 1
ATOM 592 O O . CYS A 1 73 ? 6.359 -10.609 -15.445 1.00 90.69 73 CYS A O 1
ATOM 594 N N . ARG A 1 74 ? 4.544 -11.717 -14.712 1.00 94.25 74 ARG A N 1
ATOM 595 C CA . ARG A 1 74 ? 4.353 -10.942 -13.475 1.00 94.25 74 ARG A CA 1
ATOM 596 C C . ARG A 1 74 ? 4.613 -11.831 -12.271 1.00 94.25 74 ARG A C 1
ATOM 598 O O . ARG A 1 74 ? 4.065 -12.927 -12.190 1.00 94.25 74 ARG A O 1
ATOM 605 N N . ASN A 1 75 ? 5.402 -11.349 -11.319 1.00 93.12 75 ASN A N 1
ATOM 606 C CA . ASN A 1 75 ? 5.572 -12.014 -10.029 1.00 93.12 75 ASN A CA 1
ATOM 607 C C . ASN A 1 75 ? 4.914 -11.198 -8.907 1.00 93.12 75 ASN A C 1
ATOM 609 O O . ASN A 1 75 ? 4.360 -10.123 -9.140 1.00 93.12 75 ASN A O 1
ATOM 613 N N . VAL A 1 76 ? 4.982 -11.701 -7.672 1.00 94.56 76 VAL A N 1
ATOM 614 C CA . VAL A 1 76 ? 4.412 -11.015 -6.501 1.00 94.56 76 VAL A CA 1
ATOM 615 C C . VAL A 1 76 ? 4.942 -9.584 -6.338 1.00 94.56 76 VAL A C 1
ATOM 617 O O . VAL A 1 76 ? 4.192 -8.702 -5.922 1.00 94.56 76 VAL A O 1
ATOM 620 N N . ILE A 1 77 ? 6.201 -9.326 -6.711 1.00 93.50 77 ILE A N 1
ATOM 621 C CA . ILE A 1 77 ? 6.813 -7.994 -6.638 1.00 93.50 77 ILE A CA 1
ATOM 622 C C . ILE A 1 77 ? 6.138 -7.065 -7.648 1.00 93.50 77 ILE A C 1
ATOM 624 O O . ILE A 1 77 ? 5.702 -5.991 -7.253 1.00 93.50 77 ILE A O 1
ATOM 628 N N . SER A 1 78 ? 5.950 -7.501 -8.899 1.00 95.00 78 SER A N 1
ATOM 629 C CA . SER A 1 78 ? 5.264 -6.720 -9.939 1.00 95.00 78 SER A CA 1
ATOM 630 C C . SER A 1 78 ? 3.868 -6.280 -9.495 1.00 95.00 78 SER A C 1
ATOM 632 O O . SER A 1 78 ? 3.527 -5.103 -9.590 1.00 95.00 78 SER A O 1
ATOM 634 N N . TRP A 1 79 ? 3.075 -7.209 -8.949 1.00 97.00 79 TRP A N 1
ATOM 635 C CA . TRP A 1 79 ? 1.747 -6.894 -8.415 1.00 97.00 79 TRP A CA 1
ATOM 636 C C . TRP A 1 79 ? 1.813 -5.938 -7.224 1.00 97.00 79 TRP A C 1
ATOM 638 O O . TRP A 1 79 ? 1.060 -4.969 -7.162 1.00 97.00 79 TRP A O 1
ATOM 648 N N . THR A 1 80 ? 2.724 -6.200 -6.285 1.00 95.50 80 THR A N 1
ATOM 649 C CA . THR A 1 80 ? 2.880 -5.376 -5.081 1.00 95.50 80 THR A CA 1
ATOM 650 C C . THR A 1 80 ? 3.260 -3.946 -5.439 1.00 95.50 80 THR A C 1
ATOM 652 O O . THR A 1 80 ? 2.651 -3.034 -4.895 1.00 95.50 80 THR A O 1
ATOM 655 N N . SER A 1 81 ? 4.194 -3.746 -6.376 1.00 94.75 81 SER A N 1
ATOM 656 C CA . SER A 1 81 ? 4.641 -2.422 -6.818 1.00 94.75 81 SER A CA 1
ATOM 657 C C . SER A 1 81 ? 3.506 -1.584 -7.404 1.00 94.75 81 SER A C 1
ATOM 659 O O . SER A 1 81 ? 3.400 -0.404 -7.077 1.00 94.75 81 SER A O 1
ATOM 661 N N . VAL A 1 82 ? 2.638 -2.174 -8.235 1.00 97.06 82 VAL A N 1
ATOM 662 C CA . VAL A 1 82 ? 1.511 -1.436 -8.831 1.00 97.06 82 VAL A CA 1
ATOM 663 C C . VAL A 1 82 ? 0.410 -1.173 -7.813 1.00 97.06 82 VAL A C 1
ATOM 665 O O . VAL A 1 82 ? -0.081 -0.052 -7.740 1.00 97.06 82 VAL A O 1
ATOM 668 N N . ILE A 1 83 ? 0.058 -2.158 -6.980 1.00 96.81 83 ILE A N 1
ATOM 669 C CA . ILE A 1 83 ? -0.954 -1.978 -5.927 1.00 96.81 83 ILE A CA 1
ATOM 670 C C . ILE A 1 83 ? -0.512 -0.891 -4.940 1.00 96.81 83 ILE A C 1
ATOM 672 O O . ILE A 1 83 ? -1.293 0.008 -4.634 1.00 96.81 83 ILE A O 1
ATOM 676 N N . SER A 1 84 ? 0.743 -0.928 -4.476 1.00 94.19 84 SER A N 1
ATOM 677 C CA . SER A 1 84 ? 1.265 0.093 -3.563 1.00 94.19 84 SER A CA 1
ATOM 678 C C . SER A 1 84 ? 1.382 1.457 -4.231 1.00 94.19 84 SER A C 1
ATOM 680 O O . SER A 1 84 ? 1.057 2.466 -3.613 1.00 94.19 84 SER A O 1
ATOM 682 N N . GLY A 1 85 ? 1.826 1.492 -5.491 1.00 94.81 85 GLY A N 1
ATOM 683 C CA . GLY A 1 85 ? 1.945 2.728 -6.254 1.00 94.81 85 GLY A CA 1
ATOM 684 C C . GLY A 1 85 ? 0.594 3.410 -6.465 1.00 94.81 85 GLY A C 1
ATOM 685 O O . GLY A 1 85 ? 0.482 4.615 -6.269 1.00 94.81 85 GLY A O 1
ATOM 686 N N . LEU A 1 86 ? -0.453 2.651 -6.798 1.00 96.38 86 LEU A N 1
ATOM 687 C CA . LEU A 1 86 ? -1.810 3.182 -6.952 1.00 96.38 86 LEU A CA 1
ATOM 688 C C . LEU A 1 86 ? -2.375 3.709 -5.629 1.00 96.38 86 LEU A C 1
ATOM 690 O O . LEU A 1 86 ? -2.919 4.812 -5.606 1.00 96.38 86 LEU A O 1
ATOM 694 N N . ASP A 1 87 ? -2.212 2.963 -4.532 1.00 92.12 87 ASP A N 1
ATOM 695 C CA . ASP A 1 87 ? -2.689 3.390 -3.211 1.00 92.12 87 ASP A CA 1
ATOM 696 C C . ASP A 1 87 ? -2.005 4.689 -2.748 1.00 92.12 87 ASP A C 1
ATOM 698 O O . ASP A 1 87 ? -2.674 5.628 -2.316 1.00 92.12 87 ASP A O 1
ATOM 702 N N . GLN A 1 88 ? -0.686 4.805 -2.940 1.00 90.69 88 GLN A N 1
ATOM 703 C CA . GLN A 1 88 ? 0.079 6.019 -2.614 1.00 90.69 88 GLN A CA 1
ATOM 704 C C . GLN A 1 88 ? -0.347 7.245 -3.431 1.00 90.69 88 GLN A C 1
ATOM 706 O O . GLN A 1 88 ? -0.235 8.370 -2.950 1.00 90.69 88 GLN A O 1
ATOM 711 N N . GLN A 1 89 ? -0.847 7.038 -4.649 1.00 92.94 89 GLN A N 1
ATOM 712 C CA . GLN A 1 89 ? -1.356 8.102 -5.518 1.00 92.94 89 GLN A CA 1
ATOM 713 C C . GLN A 1 89 ? -2.864 8.347 -5.327 1.00 92.94 89 GLN A C 1
ATOM 715 O O . GLN A 1 89 ? -3.474 9.080 -6.101 1.00 92.94 89 GLN A O 1
ATOM 720 N N . GLY A 1 90 ? -3.484 7.733 -4.311 1.00 89.88 90 GLY A N 1
ATOM 721 C CA . GLY A 1 90 ? -4.902 7.902 -3.986 1.00 89.88 90 GLY A CA 1
ATOM 722 C C . GLY A 1 90 ? -5.870 7.170 -4.922 1.00 89.88 90 GLY A C 1
ATOM 723 O O . GLY A 1 90 ? -7.079 7.348 -4.802 1.00 89.88 90 GLY A O 1
ATOM 724 N N . ARG A 1 91 ? -5.378 6.315 -5.828 1.00 94.12 91 ARG A N 1
ATOM 725 C CA . ARG A 1 91 ? -6.194 5.503 -6.752 1.00 94.12 91 ARG A CA 1
ATOM 726 C C . ARG A 1 91 ? -6.618 4.189 -6.095 1.00 94.12 91 ARG A C 1
ATOM 728 O O . ARG A 1 91 ? -6.370 3.098 -6.611 1.00 94.12 91 ARG A O 1
ATOM 735 N N . SER A 1 92 ? -7.238 4.297 -4.921 1.00 94.25 92 SER A N 1
ATOM 736 C CA . SER A 1 92 ? -7.558 3.151 -4.065 1.00 94.25 92 SER A CA 1
ATOM 737 C C . SER A 1 92 ? -8.505 2.144 -4.732 1.00 94.25 92 SER A C 1
ATOM 739 O O . SER A 1 92 ? -8.305 0.944 -4.570 1.00 94.25 92 SER A O 1
ATOM 741 N N . ASP A 1 93 ? -9.487 2.580 -5.527 1.00 95.06 93 ASP A N 1
ATOM 742 C CA . ASP A 1 93 ? -10.395 1.656 -6.227 1.00 95.06 93 ASP A CA 1
ATOM 743 C C . ASP A 1 93 ? -9.653 0.739 -7.210 1.00 95.06 93 ASP A C 1
ATOM 745 O O . ASP A 1 93 ? -9.860 -0.476 -7.218 1.00 95.06 93 ASP A O 1
ATOM 749 N N . GLU A 1 94 ? -8.722 1.292 -7.989 1.00 96.00 94 GLU A N 1
ATOM 750 C CA . GLU A 1 94 ? -7.908 0.519 -8.932 1.00 96.00 94 GLU A CA 1
ATOM 751 C C . GLU A 1 94 ? -6.929 -0.408 -8.214 1.00 96.00 94 GLU A C 1
ATOM 753 O O . GLU A 1 94 ? -6.762 -1.562 -8.617 1.00 96.00 94 GLU A O 1
ATOM 758 N N . ALA A 1 95 ? -6.347 0.047 -7.099 1.00 96.75 95 ALA A N 1
ATOM 759 C CA . ALA A 1 95 ? -5.522 -0.802 -6.244 1.00 96.75 95 ALA A CA 1
ATOM 760 C C . ALA A 1 95 ? -6.309 -2.032 -5.750 1.00 96.75 95 ALA A C 1
ATOM 762 O O . ALA A 1 95 ? -5.787 -3.148 -5.762 1.00 96.75 95 ALA A O 1
ATOM 763 N N . LEU A 1 96 ? -7.585 -1.863 -5.378 1.00 96.81 96 LEU A N 1
ATOM 764 C CA . LEU A 1 96 ? -8.454 -2.964 -4.949 1.00 96.81 96 LEU A CA 1
ATOM 765 C C . LEU A 1 96 ? -8.856 -3.896 -6.095 1.00 96.81 96 LEU A C 1
ATOM 767 O O . LEU A 1 96 ? -8.988 -5.103 -5.876 1.00 96.81 96 LEU A O 1
ATOM 771 N N . VAL A 1 97 ? -9.036 -3.374 -7.312 1.00 96.50 97 VAL A N 1
ATOM 772 C CA . VAL A 1 97 ? -9.260 -4.205 -8.505 1.00 96.50 97 VAL A CA 1
ATOM 773 C C . VAL A 1 97 ? -8.049 -5.103 -8.755 1.00 96.50 97 VAL A C 1
ATOM 775 O O . VAL A 1 97 ? -8.212 -6.320 -8.866 1.00 96.50 97 VAL A O 1
ATOM 778 N N . LEU A 1 98 ? -6.835 -4.545 -8.755 1.00 96.31 98 LEU A N 1
ATOM 779 C CA . LEU A 1 98 ? -5.610 -5.334 -8.921 1.00 96.31 98 LEU A CA 1
ATOM 780 C C . LEU A 1 98 ? -5.379 -6.303 -7.757 1.00 96.31 98 LEU A C 1
ATOM 782 O O . LEU A 1 98 ? -4.937 -7.430 -7.975 1.00 96.31 98 LEU A O 1
ATOM 786 N N . PHE A 1 99 ? -5.735 -5.915 -6.530 1.00 96.38 99 PHE A N 1
ATOM 787 C CA . PHE A 1 99 ? -5.671 -6.813 -5.380 1.00 96.38 99 PHE A CA 1
ATOM 788 C C . PHE A 1 99 ? -6.602 -8.031 -5.536 1.00 96.38 99 PHE A C 1
ATOM 790 O O . PHE A 1 99 ? -6.224 -9.162 -5.234 1.00 96.38 99 PHE A O 1
ATOM 797 N N . LYS A 1 100 ? -7.818 -7.842 -6.057 1.00 95.12 100 LYS A N 1
ATOM 798 C CA . LYS A 1 100 ? -8.709 -8.975 -6.359 1.00 95.12 100 LYS A CA 1
ATOM 799 C C . LYS A 1 100 ? -8.128 -9.875 -7.449 1.00 95.12 100 LYS A C 1
ATOM 801 O O . LYS A 1 100 ? -8.267 -11.091 -7.359 1.00 95.12 100 LYS A O 1
ATOM 806 N N . GLN A 1 101 ? -7.460 -9.297 -8.448 1.00 95.06 101 GLN A N 1
ATOM 807 C CA . GLN A 1 101 ? -6.819 -10.061 -9.518 1.00 95.06 101 GLN A CA 1
ATOM 808 C C . GLN A 1 101 ? -5.650 -10.911 -9.008 1.00 95.06 101 GLN A C 1
ATOM 810 O O . GLN A 1 101 ? -5.635 -12.106 -9.288 1.00 95.06 101 GLN A O 1
ATOM 815 N N . ILE A 1 102 ? -4.709 -10.352 -8.231 1.00 94.19 102 ILE A N 1
ATOM 816 C CA . ILE A 1 102 ? -3.573 -11.127 -7.686 1.00 94.19 102 ILE A CA 1
ATOM 817 C C . ILE A 1 102 ? -4.065 -12.323 -6.851 1.00 94.19 102 ILE A C 1
ATOM 819 O O . ILE A 1 102 ? -3.556 -13.433 -7.013 1.00 94.19 102 ILE A O 1
ATOM 823 N N . VAL A 1 103 ? -5.111 -12.127 -6.036 1.00 91.44 103 VAL A N 1
ATOM 824 C CA . VAL A 1 103 ? -5.747 -13.205 -5.262 1.00 91.44 103 VAL A CA 1
ATOM 825 C C . VAL A 1 103 ? -6.435 -14.222 -6.179 1.00 91.44 103 VAL A C 1
ATOM 827 O O . VAL A 1 103 ? -6.285 -15.423 -5.971 1.00 91.44 103 VAL A O 1
ATOM 830 N N . GLY A 1 104 ? -7.148 -13.767 -7.215 1.00 91.75 104 GLY A N 1
ATOM 831 C CA . GLY A 1 104 ? -7.808 -14.634 -8.198 1.00 91.75 104 GLY A CA 1
ATOM 832 C C . GLY A 1 104 ? -6.839 -15.500 -9.009 1.00 91.75 104 GLY A C 1
ATOM 833 O O . GLY A 1 104 ? -7.169 -16.633 -9.344 1.00 91.75 104 GLY A O 1
ATOM 834 N N . TYR A 1 105 ? -5.621 -15.012 -9.257 1.00 92.62 105 TYR A N 1
ATOM 835 C CA . TYR A 1 105 ? -4.537 -15.792 -9.864 1.00 92.62 105 TYR A CA 1
ATOM 836 C C . TYR A 1 105 ? -3.841 -16.752 -8.885 1.00 92.62 105 TYR A C 1
ATOM 838 O O . TYR A 1 105 ? -2.914 -17.455 -9.281 1.00 92.62 105 TYR A O 1
ATOM 846 N N . GLY A 1 106 ? -4.242 -16.781 -7.609 1.00 90.31 106 GLY A N 1
ATOM 847 C CA . GLY A 1 106 ? -3.616 -17.622 -6.586 1.00 90.31 106 GLY A CA 1
ATOM 848 C C . GLY A 1 106 ? -2.207 -17.173 -6.187 1.00 90.31 106 GLY A C 1
ATOM 849 O O . GLY A 1 106 ? -1.484 -17.923 -5.534 1.00 90.31 106 GLY A O 1
ATOM 850 N N . VAL A 1 107 ? -1.796 -15.958 -6.560 1.00 91.81 107 VAL A N 1
ATOM 851 C CA . VAL A 1 107 ? -0.492 -15.413 -6.180 1.00 91.81 107 VAL A CA 1
ATOM 852 C C . VAL A 1 107 ? -0.598 -14.873 -4.755 1.00 91.81 107 VAL A C 1
ATOM 854 O O . VAL A 1 107 ? -1.326 -13.919 -4.482 1.00 91.81 107 VAL A O 1
ATOM 857 N N . GLN A 1 108 ? 0.138 -15.477 -3.823 1.00 90.31 108 GLN A N 1
ATOM 858 C CA . GLN A 1 108 ? 0.142 -15.026 -2.435 1.00 90.31 108 GLN A CA 1
ATOM 859 C C . GLN A 1 108 ? 0.826 -13.658 -2.320 1.00 90.31 108 GLN A C 1
ATOM 861 O O . GLN A 1 108 ? 2.028 -13.529 -2.546 1.00 90.31 108 GLN A O 1
ATOM 866 N N . GLY A 1 109 ? 0.053 -12.635 -1.949 1.00 90.75 109 GLY A N 1
ATOM 867 C CA . GLY A 1 109 ? 0.574 -11.300 -1.669 1.00 90.75 109 GLY A CA 1
ATOM 868 C C . GLY A 1 109 ? 1.545 -11.277 -0.484 1.00 90.75 109 GLY A C 1
ATOM 869 O O . GLY A 1 109 ? 1.484 -12.114 0.416 1.00 90.75 109 GLY A O 1
ATOM 870 N N . THR A 1 110 ? 2.420 -10.276 -0.469 1.00 91.38 110 THR A N 1
ATOM 871 C CA . THR A 1 110 ? 3.308 -9.988 0.667 1.00 91.38 110 THR A CA 1
ATOM 872 C C . THR A 1 110 ? 2.560 -9.218 1.765 1.00 91.38 110 THR A C 1
ATOM 874 O O . THR A 1 110 ? 1.513 -8.627 1.479 1.00 91.38 110 THR A O 1
ATOM 877 N N . PRO A 1 111 ? 3.096 -9.127 2.999 1.00 91.00 111 PRO A N 1
ATOM 878 C CA . PRO A 1 111 ? 2.557 -8.247 4.040 1.00 91.00 111 PRO A CA 1
ATOM 879 C C . PRO A 1 111 ? 2.269 -6.816 3.549 1.00 91.00 111 PRO A C 1
ATOM 881 O O . PRO A 1 111 ? 1.201 -6.265 3.820 1.00 91.00 111 PRO A O 1
ATOM 884 N N . ASN A 1 112 ? 3.163 -6.246 2.732 1.00 91.81 112 ASN A N 1
ATOM 885 C CA . ASN A 1 112 ? 2.969 -4.924 2.138 1.00 91.81 112 ASN A CA 1
ATOM 886 C C . ASN A 1 112 ? 1.760 -4.879 1.186 1.00 91.81 112 ASN A C 1
ATOM 888 O O . ASN A 1 112 ? 0.959 -3.953 1.258 1.00 91.81 112 ASN A O 1
ATOM 892 N N . THR A 1 113 ? 1.577 -5.904 0.346 1.00 93.81 113 THR A N 1
ATOM 893 C CA . THR A 1 113 ? 0.420 -6.020 -0.562 1.00 93.81 113 THR A CA 1
ATOM 894 C C . THR A 1 113 ? -0.899 -5.968 0.211 1.00 93.81 113 THR A C 1
ATOM 896 O O . THR A 1 113 ? -1.823 -5.257 -0.181 1.00 93.81 113 THR A O 1
ATOM 899 N N . TYR A 1 114 ? -0.977 -6.700 1.326 1.00 94.69 114 TYR A N 1
ATOM 900 C CA . TYR A 1 114 ? -2.152 -6.706 2.195 1.00 94.69 114 TYR A CA 1
ATOM 901 C C . TYR A 1 114 ? -2.343 -5.364 2.901 1.00 94.69 114 TYR A C 1
ATOM 903 O O . TYR A 1 114 ? -3.467 -4.872 2.941 1.00 94.69 114 TYR A O 1
ATOM 911 N N . SER A 1 115 ? -1.268 -4.746 3.403 1.00 93.44 115 SER A N 1
ATOM 912 C CA . SER A 1 115 ? -1.334 -3.413 4.015 1.00 93.44 115 SER A CA 1
ATOM 913 C C . SER A 1 115 ? -1.920 -2.380 3.047 1.00 93.44 115 SER A C 1
ATOM 915 O O . SER A 1 115 ? -2.896 -1.725 3.402 1.00 93.44 115 SER A O 1
ATOM 917 N N . CYS A 1 116 ? -1.419 -2.321 1.805 1.00 93.88 116 CYS A N 1
ATOM 918 C CA . CYS A 1 116 ? -1.931 -1.424 0.762 1.00 93.88 116 CYS A CA 1
ATOM 919 C C . CYS A 1 116 ? -3.403 -1.695 0.410 1.00 93.88 116 CYS A C 1
ATOM 921 O O . CYS A 1 116 ? -4.178 -0.777 0.163 1.00 93.88 116 CYS A O 1
ATOM 923 N N . ALA A 1 117 ? -3.829 -2.959 0.398 1.00 96.25 117 ALA A N 1
ATOM 924 C CA . ALA A 1 117 ? -5.230 -3.287 0.148 1.00 96.25 117 ALA A CA 1
ATOM 925 C C . ALA A 1 117 ? -6.144 -2.870 1.315 1.00 96.25 117 ALA A C 1
ATOM 927 O O . ALA A 1 117 ? -7.276 -2.437 1.098 1.00 96.25 117 ALA A O 1
ATOM 928 N N . ILE A 1 118 ? -5.662 -2.969 2.556 1.00 96.06 118 ILE A N 1
ATOM 929 C CA . ILE A 1 118 ? -6.392 -2.532 3.754 1.00 96.06 118 ILE A CA 1
ATOM 930 C C . ILE A 1 118 ? -6.512 -1.006 3.784 1.00 96.06 118 ILE A C 1
ATOM 932 O O . ILE A 1 118 ? -7.602 -0.491 4.037 1.00 96.06 118 ILE A O 1
ATOM 936 N N . THR A 1 119 ? -5.429 -0.275 3.504 1.00 93.62 119 THR A N 1
ATOM 937 C CA . THR A 1 119 ? -5.448 1.194 3.411 1.00 93.62 119 THR A CA 1
ATOM 938 C C . THR A 1 119 ? -6.365 1.663 2.288 1.00 93.62 119 THR A C 1
ATOM 940 O O . THR A 1 119 ? -7.189 2.550 2.521 1.00 93.62 119 THR A O 1
ATOM 943 N N . ALA A 1 120 ? -6.337 0.998 1.131 1.00 94.50 120 ALA A N 1
ATOM 944 C CA . ALA A 1 120 ? -7.265 1.268 0.041 1.00 94.50 120 ALA A CA 1
ATOM 945 C C . ALA A 1 120 ? -8.730 1.013 0.449 1.00 94.50 120 ALA A C 1
ATOM 947 O O . ALA A 1 120 ? -9.583 1.868 0.215 1.00 94.50 120 ALA A O 1
ATOM 948 N N . CYS A 1 121 ? -9.031 -0.092 1.151 1.00 96.12 121 CYS A N 1
ATOM 949 C CA . CYS A 1 121 ? -10.370 -0.342 1.713 1.00 96.12 121 CYS A CA 1
ATOM 950 C C . CYS A 1 121 ? -10.787 0.727 2.732 1.00 96.12 121 CYS A C 1
ATOM 952 O O . CYS A 1 121 ? -11.966 1.058 2.837 1.00 96.12 121 CYS A O 1
ATOM 954 N N . ALA A 1 122 ? -9.837 1.264 3.497 1.00 93.38 122 ALA A N 1
ATOM 955 C CA . ALA A 1 122 ? -10.086 2.328 4.461 1.00 93.38 122 ALA A CA 1
ATOM 956 C C . ALA A 1 122 ? -10.433 3.655 3.770 1.00 93.38 122 ALA A C 1
ATOM 958 O O . ALA A 1 122 ? -11.215 4.437 4.307 1.00 93.38 122 ALA A O 1
ATOM 959 N N . SER A 1 123 ? -9.850 3.920 2.600 1.00 91.38 123 SER A N 1
ATOM 960 C CA . SER A 1 123 ? -10.131 5.108 1.786 1.00 91.38 123 SER A CA 1
ATOM 961 C C . SER A 1 123 ? -11.468 5.012 1.051 1.00 91.38 123 SER A C 1
ATOM 963 O O . SER A 1 123 ? -12.187 6.002 0.986 1.00 91.38 123 SER A O 1
ATOM 965 N N . THR A 1 124 ? -11.837 3.824 0.569 1.00 91.88 124 THR A N 1
ATOM 966 C CA . THR A 1 124 ? -13.097 3.582 -0.160 1.00 91.88 124 THR A CA 1
ATOM 967 C C . THR A 1 124 ? -14.255 3.147 0.742 1.00 91.88 124 THR A C 1
ATOM 969 O O . THR A 1 124 ? -15.371 2.949 0.270 1.00 91.88 124 THR A O 1
ATOM 972 N N . LEU A 1 125 ? -14.005 2.985 2.048 1.00 93.38 125 LEU A N 1
ATOM 973 C CA . LEU A 1 125 ? -14.956 2.467 3.040 1.00 93.38 125 LEU A CA 1
ATOM 974 C C . LEU A 1 125 ? -15.534 1.086 2.665 1.00 93.38 125 LEU A C 1
ATOM 976 O O . LEU A 1 125 ? -16.660 0.738 3.027 1.00 93.38 125 LEU A O 1
ATOM 980 N N . ALA A 1 126 ? -14.747 0.268 1.958 1.00 94.06 126 ALA A N 1
ATOM 981 C CA . ALA A 1 126 ? -15.136 -1.053 1.473 1.00 94.06 126 ALA A CA 1
ATOM 982 C C . ALA A 1 126 ? -15.115 -2.113 2.593 1.00 94.06 126 ALA A C 1
ATOM 984 O O . ALA A 1 126 ? -14.288 -3.030 2.595 1.00 94.06 126 ALA A O 1
ATOM 985 N N . LEU A 1 127 ? -16.046 -2.007 3.550 1.00 96.19 127 LEU A N 1
ATOM 986 C CA . LEU A 1 127 ? -16.085 -2.841 4.759 1.00 96.19 127 LEU A CA 1
ATOM 987 C C . LEU A 1 127 ? -16.087 -4.349 4.456 1.00 96.19 127 LEU A C 1
ATOM 989 O O . LEU A 1 127 ? -15.338 -5.101 5.077 1.00 96.19 127 LEU A O 1
ATOM 993 N N . GLY A 1 128 ? -16.899 -4.794 3.492 1.00 95.62 128 GLY A N 1
ATOM 994 C CA . GLY A 1 128 ? -17.010 -6.215 3.145 1.00 95.62 128 GLY A CA 1
ATOM 995 C C . GLY A 1 128 ? -15.703 -6.803 2.607 1.00 95.62 128 GLY A C 1
ATOM 996 O O . GLY A 1 128 ? -15.283 -7.879 3.033 1.00 95.62 128 GLY A O 1
ATOM 997 N N . LEU A 1 129 ? -15.019 -6.071 1.720 1.00 94.94 129 LEU A N 1
ATOM 998 C CA . LEU A 1 129 ? -13.733 -6.505 1.172 1.00 94.94 129 LEU A CA 1
ATOM 999 C C . LEU A 1 129 ? -12.642 -6.491 2.246 1.00 94.94 129 LEU A C 1
ATOM 1001 O O . LEU A 1 129 ? -11.925 -7.478 2.388 1.00 94.94 129 LEU A O 1
ATOM 1005 N N . GLY A 1 130 ? -12.548 -5.418 3.035 1.00 95.81 130 GLY A N 1
ATOM 1006 C CA . GLY A 1 130 ? -11.550 -5.318 4.098 1.00 95.81 130 GLY A CA 1
ATOM 1007 C C . GLY A 1 130 ? -11.738 -6.369 5.200 1.00 95.81 130 GLY A C 1
ATOM 1008 O O . GLY A 1 130 ? -10.757 -6.936 5.675 1.00 95.81 130 GLY A O 1
ATOM 1009 N N . ALA A 1 131 ? -12.980 -6.735 5.539 1.00 95.62 131 ALA A N 1
ATOM 1010 C CA . ALA A 1 131 ? -13.254 -7.855 6.443 1.00 95.62 131 ALA A CA 1
ATOM 1011 C C . ALA A 1 131 ? -12.808 -9.207 5.849 1.00 95.62 131 ALA A C 1
ATOM 1013 O O . ALA A 1 131 ? -12.221 -10.031 6.552 1.00 95.62 131 ALA A O 1
ATOM 1014 N N . GLY A 1 132 ? -13.015 -9.421 4.545 1.00 94.94 132 GLY A N 1
ATOM 1015 C CA . GLY A 1 132 ? -12.488 -10.593 3.839 1.00 94.94 132 GLY A CA 1
ATOM 1016 C C . GLY A 1 132 ? -10.956 -10.637 3.827 1.00 94.94 132 GLY A C 1
ATOM 1017 O O . GLY A 1 132 ? -10.356 -11.695 4.032 1.00 94.94 132 GLY A O 1
ATOM 1018 N N . ILE A 1 133 ? -10.307 -9.485 3.646 1.00 94.56 133 ILE A N 1
ATOM 1019 C CA . ILE A 1 133 ? -8.849 -9.346 3.741 1.00 94.56 133 ILE A CA 1
ATOM 1020 C C . ILE A 1 133 ? -8.363 -9.661 5.161 1.00 94.56 133 ILE A C 1
ATOM 1022 O O . ILE A 1 133 ? -7.372 -10.371 5.320 1.00 94.56 133 ILE A O 1
ATOM 1026 N N . HIS A 1 134 ? -9.082 -9.222 6.194 1.00 94.00 134 HIS A N 1
ATOM 1027 C CA . HIS A 1 134 ? -8.751 -9.539 7.582 1.00 94.00 134 HIS A CA 1
ATOM 1028 C C . HIS A 1 134 ? -8.743 -11.040 7.864 1.00 94.00 134 HIS A C 1
ATOM 1030 O O . HIS A 1 134 ? -7.787 -11.539 8.459 1.00 94.00 134 HIS A O 1
ATOM 1036 N N . GLY A 1 135 ? -9.715 -11.784 7.332 1.00 93.19 135 GLY A N 1
ATOM 1037 C CA . GLY A 1 135 ? -9.693 -13.246 7.394 1.00 93.19 135 GLY A CA 1
ATOM 1038 C C . GLY A 1 135 ? -8.431 -13.860 6.767 1.00 93.19 135 GLY A C 1
ATOM 1039 O O . GLY A 1 135 ? -7.844 -14.774 7.345 1.00 93.19 135 GLY A O 1
ATOM 1040 N N . HIS A 1 136 ? -7.972 -13.345 5.621 1.00 91.50 136 HIS A N 1
ATOM 1041 C CA . HIS A 1 136 ? -6.732 -13.811 4.982 1.00 91.50 136 HIS A CA 1
ATOM 1042 C C . HIS A 1 136 ? -5.484 -13.464 5.799 1.00 91.50 136 HIS A C 1
ATOM 1044 O O . HIS A 1 136 ? -4.619 -14.316 5.981 1.00 91.50 136 HIS A O 1
ATOM 1050 N N . VAL A 1 137 ? -5.411 -12.248 6.342 1.00 91.38 137 VAL A N 1
ATOM 1051 C CA . VAL A 1 137 ? -4.300 -11.797 7.195 1.00 91.38 137 VAL A CA 1
ATOM 1052 C C . VAL A 1 137 ? -4.155 -12.672 8.442 1.00 91.38 137 VAL A C 1
ATOM 1054 O O . VAL A 1 137 ? -3.032 -13.010 8.815 1.00 91.38 137 VAL A O 1
ATOM 1057 N N . ILE A 1 138 ? -5.268 -13.087 9.058 1.00 90.50 138 ILE A N 1
ATOM 1058 C CA . ILE A 1 138 ? -5.252 -14.029 10.187 1.00 90.50 138 ILE A CA 1
ATOM 1059 C C . ILE A 1 138 ? -4.747 -15.403 9.732 1.00 90.50 138 ILE A C 1
ATOM 1061 O O . ILE A 1 138 ? -3.833 -15.946 10.348 1.00 90.50 138 ILE A O 1
ATOM 1065 N N . LYS A 1 139 ? -5.296 -15.951 8.637 1.00 90.69 139 LYS A N 1
ATOM 1066 C CA . LYS A 1 139 ? -4.904 -17.273 8.109 1.00 90.69 139 LYS A CA 1
ATOM 1067 C C . LYS A 1 139 ? -3.419 -17.358 7.746 1.00 90.69 139 LYS A C 1
ATOM 1069 O O . LYS A 1 139 ? -2.807 -18.398 7.949 1.00 90.69 139 LYS A O 1
ATOM 1074 N N . LEU A 1 140 ? -2.850 -16.272 7.224 1.00 88.94 140 LEU A N 1
ATOM 1075 C CA . LEU A 1 140 ? -1.433 -16.174 6.855 1.00 88.94 140 LEU A CA 1
ATOM 1076 C C . LEU A 1 140 ? -0.525 -15.769 8.027 1.00 88.94 140 LEU A C 1
ATOM 1078 O O . LEU A 1 140 ? 0.681 -15.631 7.843 1.00 88.94 140 LEU A O 1
ATOM 1082 N N . ASN A 1 141 ? -1.088 -15.562 9.223 1.00 87.44 141 ASN A N 1
ATOM 1083 C CA . ASN A 1 141 ? -0.390 -15.069 10.410 1.00 87.44 141 ASN A CA 1
ATOM 1084 C C . ASN A 1 141 ? 0.327 -13.715 10.201 1.00 87.44 141 ASN A C 1
ATOM 1086 O O . ASN A 1 141 ? 1.305 -13.403 10.870 1.00 87.44 141 ASN A O 1
ATOM 1090 N N . TYR A 1 142 ? -0.172 -12.873 9.294 1.00 86.81 142 TYR A N 1
ATOM 1091 C CA . TYR A 1 142 ? 0.373 -11.532 9.044 1.00 86.81 142 TYR A CA 1
ATOM 1092 C C . TYR A 1 142 ? -0.058 -10.499 10.091 1.00 86.81 142 TYR A C 1
ATOM 1094 O O . TYR A 1 142 ? 0.521 -9.422 10.179 1.00 86.81 142 TYR A O 1
ATOM 1102 N N . VAL A 1 143 ? -1.034 -10.832 10.939 1.00 75.62 143 VAL A N 1
ATOM 1103 C CA . VAL A 1 143 ? -1.509 -9.973 12.040 1.00 75.62 143 VAL A CA 1
ATOM 1104 C C . VAL A 1 143 ? -0.436 -9.689 13.109 1.00 75.62 143 VAL A C 1
ATOM 1106 O O . VAL A 1 143 ? -0.620 -8.814 13.950 1.00 75.62 143 VAL A O 1
ATOM 1109 N N . THR A 1 144 ? 0.685 -10.420 13.115 1.00 77.88 144 THR A N 1
ATOM 1110 C CA . THR A 1 144 ? 1.831 -10.133 13.997 1.00 77.88 144 THR A CA 1
ATOM 1111 C C . THR A 1 144 ? 2.624 -8.905 13.552 1.00 77.88 144 THR A C 1
ATOM 1113 O O . THR A 1 144 ? 3.376 -8.350 14.350 1.00 77.88 144 THR A O 1
ATOM 1116 N N . ASP A 1 145 ? 2.473 -8.479 12.296 1.00 82.38 145 ASP A N 1
ATOM 1117 C CA . ASP A 1 145 ? 3.099 -7.271 11.774 1.00 82.38 145 ASP A CA 1
ATOM 1118 C C . ASP A 1 145 ? 2.366 -6.027 12.302 1.00 82.38 145 ASP A C 1
ATOM 1120 O O . ASP A 1 145 ? 1.174 -5.818 12.054 1.00 82.38 145 ASP A O 1
ATOM 1124 N N . GLY A 1 146 ? 3.091 -5.181 13.038 1.00 82.81 146 GLY A N 1
ATOM 1125 C CA . GLY A 1 146 ? 2.530 -3.974 13.640 1.00 82.81 146 GLY A CA 1
ATOM 1126 C C . GLY A 1 146 ? 2.013 -2.955 12.619 1.00 82.81 146 GLY A C 1
ATOM 1127 O O . GLY A 1 146 ? 1.063 -2.236 12.923 1.00 82.81 146 GLY A O 1
ATOM 1128 N N . TYR A 1 147 ? 2.576 -2.906 11.408 1.00 84.56 147 TYR A N 1
ATOM 1129 C CA . TYR A 1 147 ? 2.068 -2.037 10.346 1.00 84.56 147 TYR A CA 1
ATOM 1130 C C . TYR A 1 147 ? 0.719 -2.534 9.832 1.00 84.56 147 TYR A C 1
ATOM 1132 O O . TYR A 1 147 ? -0.206 -1.739 9.685 1.00 84.56 147 TYR A O 1
ATOM 1140 N N . ILE A 1 148 ? 0.560 -3.846 9.636 1.00 89.50 148 ILE A N 1
ATOM 1141 C CA . ILE A 1 148 ? -0.726 -4.430 9.225 1.00 89.50 148 ILE A CA 1
ATOM 1142 C C . ILE A 1 148 ? -1.779 -4.225 10.313 1.00 89.50 148 ILE A C 1
ATOM 1144 O O . ILE A 1 148 ? -2.905 -3.830 10.007 1.00 89.50 148 ILE A O 1
ATOM 1148 N N . ALA A 1 149 ? -1.418 -4.437 11.581 1.00 89.56 149 ALA A N 1
ATOM 1149 C CA . ALA A 1 149 ? -2.317 -4.189 12.704 1.00 89.56 149 ALA A CA 1
ATOM 1150 C C . ALA A 1 149 ? -2.775 -2.718 12.756 1.00 89.56 149 ALA A C 1
ATOM 1152 O O . ALA A 1 149 ? -3.972 -2.451 12.879 1.00 89.56 149 ALA A O 1
ATOM 1153 N N . ALA A 1 150 ? -1.857 -1.760 12.587 1.00 89.25 150 ALA A N 1
ATOM 1154 C CA . ALA A 1 150 ? -2.182 -0.333 12.532 1.00 89.25 150 ALA A CA 1
ATOM 1155 C C . ALA A 1 150 ? -3.096 0.017 11.338 1.00 89.25 150 ALA A C 1
ATOM 1157 O O . ALA A 1 150 ? -4.087 0.741 11.504 1.00 89.25 150 ALA A O 1
ATOM 1158 N N . SER A 1 151 ? -2.819 -0.541 10.152 1.00 91.50 151 SER A N 1
ATOM 1159 C CA . SER A 1 151 ? -3.662 -0.390 8.958 1.00 91.50 151 SER A CA 1
ATOM 1160 C C . SER A 1 151 ? -5.077 -0.935 9.191 1.00 91.50 151 SER A C 1
ATOM 1162 O O . SER A 1 151 ? -6.052 -0.260 8.860 1.00 91.50 151 SER A O 1
ATOM 1164 N N . MET A 1 152 ? -5.218 -2.099 9.835 1.00 93.38 152 MET A N 1
ATOM 1165 C CA . MET A 1 152 ? -6.521 -2.693 10.167 1.00 93.38 152 MET A CA 1
ATOM 1166 C C . MET A 1 152 ? -7.315 -1.881 11.188 1.00 93.38 152 MET A C 1
ATOM 1168 O O . MET A 1 152 ? -8.512 -1.656 11.006 1.00 93.38 152 MET A O 1
ATOM 1172 N N . ILE A 1 153 ? -6.658 -1.414 12.253 1.00 92.88 153 ILE A N 1
ATOM 1173 C CA . ILE A 1 153 ? -7.274 -0.545 13.264 1.00 92.88 153 ILE A CA 1
ATOM 1174 C C . ILE A 1 153 ? -7.829 0.713 12.597 1.00 92.88 153 ILE A C 1
ATOM 1176 O O . ILE A 1 153 ? -8.983 1.076 12.839 1.00 92.88 153 ILE A O 1
ATOM 1180 N N . THR A 1 154 ? -7.033 1.338 11.724 1.00 90.62 154 THR A N 1
ATOM 1181 C CA . THR A 1 154 ? -7.431 2.531 10.968 1.00 90.62 154 THR A CA 1
ATOM 1182 C C . THR A 1 154 ? -8.595 2.233 10.022 1.00 90.62 154 THR A C 1
ATOM 1184 O O . THR A 1 154 ? -9.552 3.006 9.972 1.00 90.62 154 THR A O 1
ATOM 1187 N N . PHE A 1 155 ? -8.551 1.107 9.306 1.00 94.94 155 PHE A N 1
ATOM 1188 C CA . PHE A 1 155 ? -9.619 0.653 8.413 1.00 94.94 155 PHE A CA 1
ATOM 1189 C C . PHE A 1 155 ? -10.957 0.494 9.139 1.00 94.94 155 PHE A C 1
ATOM 1191 O O . PHE A 1 155 ? -11.945 1.126 8.754 1.00 94.94 155 PHE A O 1
ATOM 1198 N N . TYR A 1 156 ? -10.990 -0.294 10.215 1.00 96.50 156 TYR A N 1
ATOM 1199 C CA . TYR A 1 156 ? -12.218 -0.520 10.973 1.00 96.50 156 TYR A CA 1
ATOM 1200 C C . TYR A 1 156 ? -12.734 0.770 11.612 1.00 96.50 156 TYR A C 1
ATOM 1202 O O . TYR A 1 156 ? -13.938 1.029 11.580 1.00 96.50 156 TYR A O 1
ATOM 1210 N N . ALA A 1 157 ? -11.842 1.633 12.100 1.00 90.94 157 ALA A N 1
ATOM 1211 C CA . ALA A 1 157 ? -12.245 2.905 12.675 1.00 90.94 157 ALA A CA 1
ATOM 1212 C C . ALA A 1 157 ? -12.856 3.850 11.629 1.00 90.94 157 ALA A C 1
ATOM 1214 O O . ALA A 1 157 ? -13.882 4.474 11.909 1.00 90.94 157 ALA A O 1
ATOM 1215 N N . LYS A 1 158 ? -12.280 3.936 10.419 1.00 90.38 158 LYS A N 1
ATOM 1216 C CA . LYS A 1 158 ? -12.868 4.704 9.307 1.00 90.38 158 LYS A CA 1
ATOM 1217 C C . LYS A 1 158 ? -14.233 4.150 8.892 1.00 90.38 158 LYS A C 1
ATOM 1219 O O . LYS A 1 158 ? -15.146 4.931 8.645 1.00 90.38 158 LYS A O 1
ATOM 1224 N N . CYS A 1 159 ? -14.402 2.829 8.916 1.00 93.56 159 CYS A N 1
ATOM 1225 C CA . CYS A 1 159 ? -15.675 2.161 8.634 1.00 93.56 159 CYS A CA 1
ATOM 1226 C C .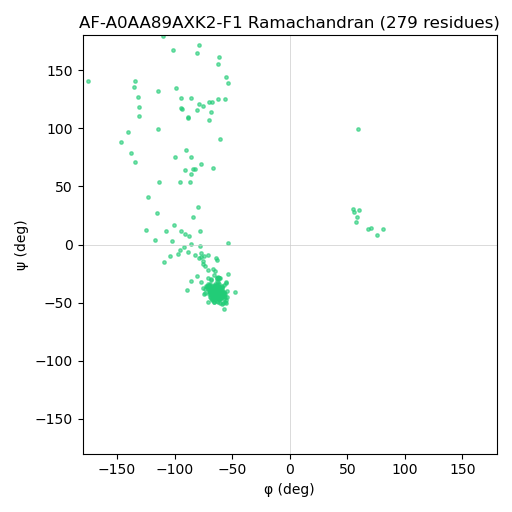 CYS A 1 159 ? -16.684 2.202 9.799 1.00 93.56 159 CYS A C 1
ATOM 1228 O O . CYS A 1 159 ? -17.682 1.486 9.755 1.00 93.56 159 CYS A O 1
ATOM 1230 N N . LYS A 1 160 ? -16.440 3.009 10.843 1.00 91.94 160 LYS A N 1
ATOM 1231 C CA . LYS A 1 160 ? -17.308 3.143 12.030 1.00 91.94 160 LYS A CA 1
ATOM 1232 C C . LYS A 1 160 ? -17.513 1.838 12.813 1.00 91.94 160 LYS A C 1
ATOM 1234 O O . LYS A 1 160 ? -18.542 1.640 13.444 1.00 91.94 160 LYS A O 1
ATOM 1239 N N . GLN A 1 161 ? -16.515 0.957 12.784 1.00 94.50 161 GLN A N 1
ATOM 1240 C CA . GLN A 1 161 ? -16.475 -0.327 13.489 1.00 94.50 161 GLN A CA 1
ATOM 1241 C C . GLN A 1 161 ? -15.384 -0.303 14.570 1.00 94.50 161 GLN A C 1
ATOM 1243 O O . GLN A 1 161 ? -14.478 -1.140 14.581 1.00 94.50 161 GLN A O 1
ATOM 1248 N N . ILE A 1 162 ? -15.430 0.695 15.457 1.00 92.75 162 ILE A N 1
ATOM 1249 C CA . ILE A 1 162 ? -14.366 0.952 16.441 1.00 92.75 162 ILE A CA 1
ATOM 1250 C C . ILE A 1 162 ? -14.153 -0.231 17.398 1.00 92.75 162 ILE A C 1
ATOM 1252 O O . ILE A 1 162 ? -13.033 -0.497 17.819 1.00 92.75 162 ILE A O 1
ATOM 1256 N N . GLU A 1 163 ? -15.192 -1.016 17.669 1.00 93.50 163 GLU A N 1
ATOM 1257 C CA . GLU A 1 163 ? -15.131 -2.222 18.493 1.00 93.50 163 GLU A CA 1
ATOM 1258 C C . GLU A 1 163 ? -14.191 -3.275 17.888 1.00 93.50 163 GLU A C 1
ATOM 1260 O O . GLU A 1 163 ? -13.448 -3.934 18.616 1.00 93.50 163 GLU A O 1
ATOM 1265 N N . ASN A 1 164 ? -14.173 -3.418 16.558 1.00 93.00 164 ASN A N 1
ATOM 1266 C CA . ASN A 1 164 ? -13.260 -4.339 15.878 1.00 93.00 164 ASN A CA 1
ATOM 1267 C C . ASN A 1 164 ? -11.818 -3.818 15.909 1.00 93.00 164 ASN A C 1
ATOM 1269 O O . ASN A 1 164 ? -10.898 -4.607 16.120 1.00 93.00 164 ASN A O 1
ATOM 1273 N N . SER A 1 165 ? -11.617 -2.499 15.803 1.00 91.69 165 SER A N 1
ATOM 1274 C CA . SER A 1 165 ? -10.308 -1.879 16.041 1.00 91.69 165 SER A CA 1
ATOM 1275 C C . SER A 1 165 ? -9.786 -2.192 17.451 1.00 91.69 165 SER A C 1
ATOM 1277 O O . SER A 1 165 ? -8.622 -2.557 17.611 1.00 91.69 165 SER A O 1
ATOM 1279 N N . CYS A 1 166 ? -10.645 -2.111 18.474 1.00 91.00 166 CYS A N 1
ATOM 1280 C CA . CYS A 1 166 ? -10.282 -2.444 19.853 1.00 91.00 166 CYS A CA 1
ATOM 1281 C C . CYS A 1 166 ? -9.925 -3.927 20.029 1.00 91.00 166 CYS A C 1
ATOM 1283 O O . CYS A 1 166 ? -8.977 -4.232 20.748 1.00 91.00 166 CYS A O 1
ATOM 1285 N N . LYS A 1 167 ? -10.647 -4.849 19.376 1.00 90.38 167 LYS A N 1
ATOM 1286 C CA . LYS A 1 167 ? -10.323 -6.289 19.412 1.00 90.38 167 LYS A CA 1
ATOM 1287 C C . LYS A 1 167 ? -8.919 -6.552 18.876 1.00 90.38 167 LYS A C 1
ATOM 1289 O O . LYS A 1 167 ? -8.103 -7.128 19.586 1.00 90.38 167 LYS A O 1
ATOM 1294 N N . ILE A 1 168 ? -8.607 -6.022 17.692 1.00 88.81 168 ILE A N 1
ATOM 1295 C CA . ILE A 1 168 ? -7.281 -6.169 17.070 1.00 88.81 168 ILE A CA 1
ATOM 1296 C C . ILE A 1 168 ? -6.183 -5.601 17.973 1.00 88.81 168 ILE A C 1
ATOM 1298 O O . ILE A 1 168 ? -5.131 -6.213 18.138 1.00 88.81 168 ILE A O 1
ATOM 1302 N N . PHE A 1 169 ? -6.436 -4.447 18.594 1.00 87.12 169 PHE A N 1
ATOM 1303 C CA . PHE A 1 169 ? -5.498 -3.834 19.530 1.00 87.12 169 PHE A CA 1
ATOM 1304 C C . PHE A 1 169 ? -5.265 -4.676 20.798 1.00 87.12 169 PHE A C 1
ATOM 1306 O O . PHE A 1 169 ? -4.147 -4.729 21.309 1.00 87.12 169 PHE A O 1
ATOM 1313 N N . ASN A 1 170 ? -6.310 -5.321 21.322 1.00 84.56 170 ASN A N 1
ATOM 1314 C CA . ASN A 1 170 ? -6.241 -6.111 22.553 1.00 84.56 170 ASN A CA 1
ATOM 1315 C C . ASN A 1 170 ? -5.659 -7.514 22.339 1.00 84.56 170 ASN A C 1
ATOM 1317 O O . ASN A 1 170 ? -5.063 -8.069 23.258 1.00 84.56 170 ASN A O 1
ATOM 1321 N N . GLU A 1 171 ? -5.798 -8.082 21.142 1.00 77.19 171 GLU A N 1
ATOM 1322 C CA . GLU A 1 171 ? -5.318 -9.429 20.814 1.00 77.19 171 GLU A CA 1
ATOM 1323 C C . GLU A 1 171 ? -3.780 -9.545 20.722 1.00 77.19 171 GLU A C 1
ATOM 1325 O O . GLU A 1 171 ? -3.270 -10.664 20.614 1.00 77.19 171 GLU A O 1
ATOM 1330 N N . LYS A 1 172 ? -3.008 -8.439 20.758 1.00 62.66 172 LYS A N 1
ATOM 1331 C CA . LYS A 1 172 ? -1.544 -8.460 20.534 1.00 62.66 172 LYS A CA 1
ATOM 1332 C C . LYS A 1 172 ? -0.718 -7.644 21.544 1.00 62.66 172 LYS A C 1
ATOM 1334 O O . LYS A 1 172 ? -1.068 -6.537 21.942 1.00 62.66 172 LYS A O 1
ATOM 1339 N N . LEU A 1 173 ? 0.441 -8.211 21.915 1.00 51.03 173 LEU A N 1
ATOM 1340 C CA . LEU A 1 173 ? 1.376 -7.726 22.946 1.00 51.03 173 LEU A CA 1
ATOM 1341 C C . LEU A 1 173 ? 2.438 -6.723 22.438 1.00 51.03 173 LEU A C 1
ATOM 1343 O O . LEU A 1 173 ? 3.190 -6.170 23.237 1.00 51.03 173 LEU A O 1
ATOM 1347 N N . HIS A 1 174 ? 2.526 -6.474 21.129 1.00 57.25 174 HIS A N 1
ATOM 1348 C CA . HIS A 1 174 ? 3.546 -5.601 20.535 1.00 57.25 174 HIS A CA 1
ATOM 1349 C C . HIS A 1 174 ? 2.969 -4.216 20.264 1.00 57.25 174 HIS A C 1
ATOM 1351 O O . HIS A 1 174 ? 2.641 -3.867 19.132 1.00 57.25 174 HIS A O 1
ATOM 1357 N N . LYS A 1 175 ? 2.804 -3.420 21.320 1.00 68.38 175 LYS A N 1
ATOM 1358 C CA . LYS A 1 175 ? 2.185 -2.099 21.195 1.00 68.38 175 LYS A CA 1
ATOM 1359 C C . LYS A 1 175 ? 3.205 -1.050 20.763 1.00 68.38 175 LYS A C 1
ATOM 1361 O O . LYS A 1 175 ? 3.540 -0.152 21.523 1.00 68.38 175 LYS A O 1
ATOM 1366 N N . ASN A 1 176 ? 3.733 -1.208 19.551 1.00 73.94 176 ASN A N 1
ATOM 1367 C CA . ASN A 1 176 ? 4.576 -0.195 18.930 1.00 73.94 176 ASN A CA 1
ATOM 1368 C C . ASN A 1 176 ? 3.795 1.123 18.747 1.00 73.94 176 ASN A C 1
ATOM 1370 O O . ASN A 1 176 ? 2.562 1.154 18.782 1.00 73.94 176 ASN A O 1
ATOM 1374 N N . LEU A 1 177 ? 4.523 2.223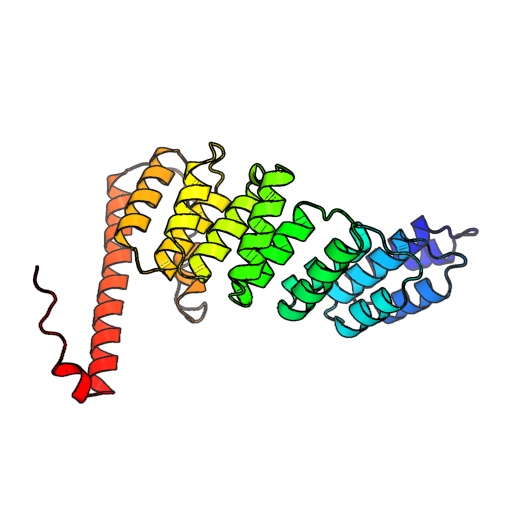 18.552 1.00 78.06 177 LEU A N 1
ATOM 1375 C CA . LEU A 1 177 ? 3.943 3.564 18.455 1.00 78.06 177 LEU A CA 1
ATOM 1376 C C . LEU A 1 177 ? 2.840 3.656 17.383 1.00 78.06 177 LEU A C 1
ATOM 1378 O O . LEU A 1 177 ? 1.803 4.266 17.626 1.00 78.06 177 LEU A O 1
ATOM 1382 N N . ALA A 1 178 ? 3.032 3.003 16.233 1.00 81.06 178 ALA A N 1
ATOM 1383 C CA . ALA A 1 178 ? 2.089 3.029 15.115 1.00 81.06 178 ALA A CA 1
ATOM 1384 C C . ALA A 1 178 ? 0.708 2.439 15.464 1.00 81.06 178 ALA A C 1
ATOM 1386 O O . ALA A 1 178 ? -0.321 2.972 15.053 1.00 81.06 178 ALA A O 1
ATOM 1387 N N . VAL A 1 179 ? 0.663 1.356 16.244 1.00 85.19 179 VAL A N 1
ATOM 1388 C CA . VAL A 1 179 ? -0.595 0.707 16.650 1.00 85.19 179 VAL A CA 1
ATOM 1389 C C . VAL A 1 179 ? -1.381 1.581 17.634 1.00 85.19 179 VAL A C 1
ATOM 1391 O O . VAL A 1 179 ? -2.604 1.701 17.524 1.00 85.19 179 VAL A O 1
ATOM 1394 N N . TRP A 1 180 ? -0.694 2.249 18.564 1.00 85.06 180 TRP A N 1
ATOM 1395 C CA . TRP A 1 180 ? -1.330 3.194 19.483 1.00 85.06 180 TRP A CA 1
ATOM 1396 C C . TRP A 1 180 ? -1.880 4.428 18.775 1.00 85.06 180 TRP A C 1
ATOM 1398 O O . TRP A 1 180 ? -3.023 4.817 19.019 1.00 85.06 180 TRP A O 1
ATOM 1408 N N . THR A 1 181 ? -1.088 5.042 17.892 1.00 82.25 181 THR A N 1
ATOM 1409 C CA . THR A 1 181 ? -1.519 6.236 17.154 1.00 82.25 181 THR A CA 1
ATOM 1410 C C . THR A 1 181 ? -2.693 5.918 16.236 1.00 82.25 181 THR A C 1
ATOM 1412 O O . THR A 1 181 ? -3.625 6.721 16.150 1.00 82.25 181 THR A O 1
ATOM 1415 N N . ALA A 1 182 ? -2.719 4.728 15.626 1.00 86.25 182 ALA A N 1
ATOM 1416 C CA . ALA A 1 182 ? -3.866 4.246 14.865 1.00 86.25 182 ALA A CA 1
ATOM 1417 C C . ALA A 1 182 ? -5.133 4.145 15.732 1.00 86.25 182 ALA A C 1
ATOM 1419 O O . ALA A 1 182 ? -6.194 4.612 15.314 1.00 86.25 182 ALA A O 1
ATOM 1420 N N . LEU A 1 183 ? -5.041 3.598 16.952 1.00 89.12 183 LEU A N 1
ATOM 1421 C CA . LEU A 1 183 ? -6.201 3.474 17.843 1.00 89.12 183 LEU A CA 1
ATOM 1422 C C . LEU A 1 183 ? -6.692 4.839 18.347 1.00 89.12 183 LEU A C 1
ATOM 1424 O O . LEU A 1 183 ? -7.896 5.096 18.347 1.00 89.12 183 LEU A O 1
ATOM 1428 N N . LEU A 1 184 ? -5.776 5.732 18.730 1.00 85.38 184 LEU A N 1
ATOM 1429 C CA . LEU A 1 184 ? -6.106 7.100 19.144 1.00 85.38 184 LEU A CA 1
ATOM 1430 C C . LEU A 1 184 ? -6.795 7.875 18.016 1.00 85.38 184 LEU A C 1
ATOM 1432 O O . LEU A 1 184 ? -7.856 8.467 18.229 1.00 85.38 184 LEU A O 1
ATOM 1436 N N . THR A 1 185 ? -6.240 7.798 16.802 1.00 81.31 185 THR A N 1
ATOM 1437 C CA . THR A 1 185 ? -6.860 8.352 15.589 1.00 81.31 185 THR A CA 1
ATOM 1438 C C . THR A 1 185 ? -8.250 7.754 15.389 1.00 81.31 185 THR A C 1
ATOM 1440 O O . THR A 1 185 ? -9.212 8.473 15.119 1.00 81.31 185 THR A O 1
ATOM 1443 N N . GLY A 1 186 ? -8.380 6.440 15.580 1.00 80.38 186 GLY A N 1
ATOM 1444 C CA . GLY A 1 186 ? -9.642 5.734 15.450 1.00 80.38 186 GLY A CA 1
ATOM 1445 C C . GLY A 1 186 ? -10.720 6.228 16.415 1.00 80.38 186 GLY A C 1
ATOM 1446 O O . GLY A 1 186 ? -11.847 6.482 15.985 1.00 80.38 186 GLY A O 1
ATOM 1447 N N . TYR A 1 187 ? -10.390 6.447 17.690 1.00 84.62 187 TYR A N 1
ATOM 1448 C CA . TYR A 1 187 ? -11.329 7.039 18.647 1.00 84.62 187 TYR A CA 1
ATOM 1449 C C . TYR A 1 187 ? -11.694 8.485 18.303 1.00 84.62 187 TYR A C 1
ATOM 1451 O O . TYR A 1 187 ? -12.864 8.852 18.429 1.00 84.62 187 TYR A O 1
ATOM 1459 N N . GLY A 1 188 ? -10.735 9.283 17.819 1.00 77.69 188 GLY A N 1
ATOM 1460 C CA . GLY A 1 188 ? -10.989 10.643 17.333 1.00 77.69 188 GLY A CA 1
ATOM 1461 C C . GLY A 1 188 ? -12.001 10.676 16.183 1.00 77.69 188 GLY A C 1
ATOM 1462 O O . GLY A 1 188 ? -12.961 11.444 16.223 1.00 77.69 188 GLY A O 1
ATOM 1463 N N . LEU A 1 189 ? -11.858 9.776 15.203 1.00 77.88 189 LEU A N 1
ATOM 1464 C CA . LEU A 1 189 ? -12.784 9.632 14.068 1.00 77.88 189 LEU A CA 1
ATOM 1465 C C . LEU A 1 189 ? -14.184 9.136 14.466 1.00 77.88 189 LEU A C 1
ATOM 1467 O O . LEU A 1 189 ? -15.140 9.315 13.706 1.00 77.88 189 LEU A O 1
ATOM 1471 N N . ASN A 1 190 ? -14.312 8.493 15.627 1.00 81.81 190 ASN A N 1
ATOM 1472 C CA . ASN A 1 190 ? -15.563 7.931 16.141 1.00 81.81 190 ASN A CA 1
ATOM 1473 C C . ASN A 1 190 ? -16.147 8.738 17.312 1.00 81.81 190 ASN A C 1
ATOM 1475 O O . ASN A 1 190 ? -17.078 8.272 17.958 1.00 81.81 190 ASN A O 1
ATOM 1479 N N . LEU A 1 191 ? -15.626 9.945 17.576 1.00 80.69 191 LEU A N 1
ATOM 1480 C CA . LEU A 1 191 ? -16.096 10.860 18.630 1.00 80.69 191 LEU A CA 1
ATOM 1481 C C . LEU A 1 191 ? -16.049 10.264 20.052 1.00 80.69 191 LEU A C 1
ATOM 1483 O O . LEU A 1 191 ? -16.734 10.728 20.963 1.00 80.69 191 LEU A O 1
ATOM 1487 N N . ARG A 1 192 ? -15.193 9.260 20.276 1.00 77.19 192 ARG A N 1
ATOM 1488 C CA . ARG A 1 192 ? -14.995 8.590 21.573 1.00 77.19 192 ARG A CA 1
ATOM 1489 C C . ARG A 1 192 ? -13.822 9.202 22.338 1.00 77.19 192 ARG A C 1
ATOM 1491 O O . ARG A 1 192 ? -12.894 8.514 22.758 1.00 77.19 192 ARG A O 1
ATOM 1498 N N . HIS A 1 193 ? -13.857 10.520 22.518 1.00 75.88 193 HIS A N 1
ATOM 1499 C CA . HIS A 1 193 ? -12.750 11.284 23.107 1.00 75.88 193 HIS A CA 1
ATOM 1500 C C . HIS A 1 193 ? -12.373 10.816 24.522 1.00 75.88 193 HIS A C 1
ATOM 15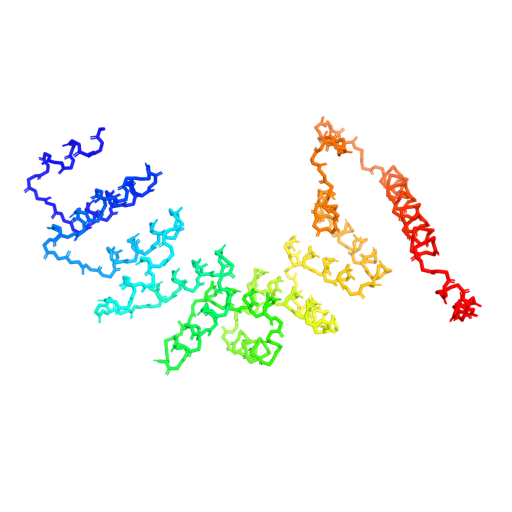02 O O . HIS A 1 193 ? -11.195 10.788 24.866 1.00 75.88 193 HIS A O 1
ATOM 1508 N N . GLY A 1 194 ? -13.352 10.394 25.330 1.00 74.06 194 GLY A N 1
ATOM 1509 C CA . GLY A 1 194 ? -13.091 9.874 26.676 1.00 74.06 194 GLY A CA 1
ATOM 1510 C C . GLY A 1 194 ? -12.248 8.597 26.675 1.00 74.06 194 GLY A C 1
ATOM 1511 O O . GLY A 1 194 ? -11.349 8.450 27.500 1.00 74.06 194 GLY A O 1
ATOM 1512 N N . ASP A 1 195 ? -12.483 7.696 25.721 1.00 80.56 195 ASP A N 1
ATOM 1513 C CA . ASP A 1 195 ? -11.702 6.463 25.596 1.00 80.56 195 ASP A CA 1
ATOM 1514 C C . ASP A 1 195 ? -10.329 6.725 24.965 1.00 80.56 195 ASP A C 1
ATOM 1516 O O . ASP A 1 195 ? -9.346 6.106 25.373 1.00 80.56 195 ASP A O 1
ATOM 1520 N N . ALA A 1 196 ? -10.227 7.714 24.068 1.00 75.88 196 ALA A N 1
ATOM 1521 C CA . ALA A 1 196 ? -8.941 8.189 23.556 1.00 75.88 196 ALA A CA 1
ATOM 1522 C C . ALA A 1 196 ? -8.019 8.665 24.692 1.00 75.88 196 ALA A C 1
ATOM 1524 O O . ALA A 1 196 ? -6.853 8.286 24.732 1.00 75.88 196 ALA A O 1
ATOM 1525 N N . LEU A 1 197 ? -8.545 9.432 25.656 1.00 76.25 197 LEU A N 1
ATOM 1526 C CA . LEU A 1 197 ? -7.769 9.910 26.807 1.00 76.25 197 LEU A CA 1
ATOM 1527 C C . LEU A 1 197 ? -7.304 8.768 27.721 1.00 76.25 197 LEU A C 1
ATOM 1529 O O . LEU A 1 197 ? -6.169 8.794 28.194 1.00 76.25 197 LEU A O 1
ATOM 1533 N N . LYS A 1 198 ? -8.144 7.747 27.941 1.00 81.44 198 LYS A N 1
ATOM 1534 C CA . LYS A 1 198 ? -7.756 6.554 28.716 1.00 81.44 198 LYS A CA 1
ATOM 1535 C C . LYS A 1 198 ? -6.613 5.799 28.039 1.00 81.44 198 LYS A C 1
ATOM 1537 O O . LYS A 1 198 ? -5.642 5.437 28.694 1.00 81.44 198 LYS A O 1
ATOM 1542 N N . VAL A 1 199 ? -6.713 5.592 26.727 1.00 81.75 199 VAL A N 1
ATOM 1543 C CA . VAL A 1 199 ? -5.680 4.905 25.939 1.00 81.75 199 VAL A CA 1
ATOM 1544 C C . VAL A 1 199 ? -4.392 5.724 25.870 1.00 81.75 199 VAL A C 1
ATOM 1546 O O . VAL A 1 199 ? -3.313 5.158 25.991 1.00 81.75 199 VAL A O 1
ATOM 1549 N N . PHE A 1 200 ? -4.483 7.049 25.763 1.00 74.38 200 PHE A N 1
ATOM 1550 C CA . PHE A 1 200 ? -3.320 7.937 25.818 1.00 74.38 200 PHE A CA 1
ATOM 1551 C C . PHE A 1 200 ? -2.608 7.886 27.179 1.00 74.38 200 PHE A C 1
ATOM 1553 O O . PHE A 1 200 ? -1.380 7.880 27.241 1.00 74.38 200 PHE A O 1
ATOM 1560 N N . ALA A 1 201 ? -3.365 7.806 28.277 1.00 76.00 201 ALA A N 1
ATOM 1561 C CA . ALA A 1 201 ? -2.793 7.628 29.607 1.00 76.00 201 ALA A CA 1
ATOM 1562 C C . ALA A 1 201 ? -2.052 6.282 29.733 1.00 76.00 201 ALA A C 1
ATOM 1564 O O . ALA A 1 201 ? -0.895 6.282 30.144 1.00 76.00 201 ALA A O 1
ATOM 1565 N N . ASP A 1 202 ? -2.673 5.171 29.308 1.00 81.94 202 ASP A N 1
ATOM 1566 C CA . ASP A 1 202 ? -2.056 3.826 29.317 1.00 81.94 202 ASP A CA 1
ATOM 1567 C C . ASP A 1 202 ? -0.784 3.775 28.448 1.00 81.94 202 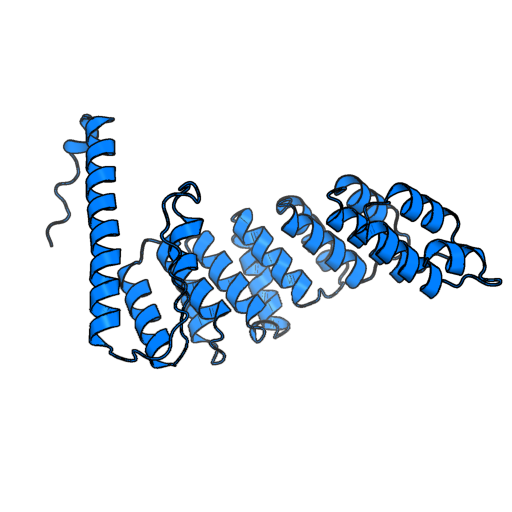ASP A C 1
ATOM 1569 O O . ASP A 1 202 ? 0.219 3.157 28.803 1.00 81.94 202 ASP A O 1
ATOM 1573 N N . MET A 1 203 ? -0.790 4.476 27.315 1.00 77.06 203 MET A N 1
ATOM 1574 C CA . MET A 1 203 ? 0.369 4.591 26.435 1.00 77.06 203 MET A CA 1
ATOM 1575 C C . MET A 1 203 ? 1.559 5.296 27.107 1.00 77.06 203 MET A C 1
ATOM 1577 O O . MET A 1 203 ? 2.686 4.800 27.031 1.00 77.06 203 MET A O 1
ATOM 1581 N N . ASN A 1 204 ? 1.306 6.415 27.793 1.00 72.38 204 ASN A N 1
ATOM 1582 C CA . ASN A 1 204 ? 2.333 7.155 28.533 1.00 72.38 204 ASN A CA 1
ATOM 1583 C C . ASN A 1 204 ? 2.870 6.355 29.726 1.00 72.38 204 ASN A C 1
ATOM 1585 O O . ASN A 1 204 ? 4.072 6.374 29.983 1.00 72.38 204 ASN A O 1
ATOM 1589 N N . GLU A 1 205 ? 2.006 5.626 30.440 1.00 75.38 205 GLU A N 1
ATOM 1590 C CA . GLU A 1 205 ? 2.428 4.740 31.535 1.00 75.38 205 GLU A CA 1
ATOM 1591 C C . GLU A 1 205 ? 3.359 3.623 31.049 1.00 75.38 205 GLU A C 1
ATOM 1593 O O . GLU A 1 205 ? 4.252 3.198 31.779 1.00 75.38 205 GLU A O 1
ATOM 1598 N N . LYS A 1 206 ? 3.216 3.201 29.790 1.00 73.75 206 LYS A N 1
ATOM 1599 C CA . LYS A 1 206 ? 4.081 2.204 29.142 1.00 73.75 206 LYS A CA 1
ATOM 1600 C C . LYS A 1 206 ? 5.334 2.793 28.485 1.00 73.75 206 LYS A C 1
ATOM 1602 O O . LYS A 1 206 ? 6.057 2.061 27.816 1.00 73.75 206 LYS A O 1
ATOM 1607 N N . GLY A 1 207 ? 5.608 4.084 28.684 1.00 65.25 207 GLY A N 1
ATOM 1608 C CA . GLY A 1 207 ? 6.845 4.734 28.243 1.00 65.25 207 GLY A CA 1
ATOM 1609 C C . GLY A 1 207 ? 6.880 5.148 26.769 1.00 65.25 207 GLY A C 1
ATOM 1610 O O . GLY A 1 207 ? 7.950 5.478 26.261 1.00 65.25 207 GLY A O 1
ATOM 1611 N N . PHE A 1 208 ? 5.741 5.161 26.068 1.00 64.25 208 PHE A N 1
ATOM 1612 C CA . PHE A 1 208 ? 5.667 5.679 24.700 1.00 64.25 208 PHE A CA 1
ATOM 1613 C C . PHE A 1 208 ? 5.368 7.186 24.725 1.00 64.25 208 PHE A C 1
ATOM 1615 O O . PHE A 1 208 ? 4.257 7.592 25.050 1.00 64.25 208 PHE A O 1
ATOM 1622 N N . ILE A 1 209 ? 6.350 8.021 24.373 1.00 53.28 209 ILE A N 1
ATOM 1623 C CA . ILE A 1 209 ? 6.213 9.487 24.305 1.00 53.28 209 ILE A CA 1
ATOM 1624 C C . ILE A 1 209 ? 5.649 9.884 22.928 1.00 53.28 209 ILE A C 1
ATOM 1626 O O . ILE A 1 209 ? 6.211 9.501 21.903 1.00 53.28 209 ILE A O 1
ATOM 1630 N N . ILE A 1 210 ? 4.553 10.655 22.881 1.00 54.62 210 ILE A N 1
ATOM 1631 C CA . ILE A 1 210 ? 3.978 11.193 21.629 1.00 54.62 210 ILE A CA 1
ATOM 1632 C C . ILE A 1 210 ? 4.416 12.647 21.401 1.00 54.62 210 ILE A C 1
ATOM 1634 O O . ILE A 1 210 ? 4.296 13.484 22.293 1.00 54.62 210 ILE A O 1
ATOM 1638 N N . VAL A 1 211 ? 4.826 12.956 20.163 1.00 45.09 211 VAL A N 1
ATOM 1639 C CA . VAL A 1 211 ? 4.909 14.325 19.627 1.00 45.09 211 VAL A CA 1
ATOM 1640 C C . VAL A 1 211 ? 3.501 14.777 19.218 1.00 45.09 211 VAL A C 1
ATOM 1642 O O . VAL A 1 211 ? 2.844 14.139 18.398 1.00 45.09 211 VAL A O 1
ATOM 1645 N N . ILE A 1 212 ? 3.031 15.870 19.815 1.00 46.09 212 ILE A N 1
ATOM 1646 C CA . ILE A 1 212 ? 1.628 16.331 19.844 1.00 46.09 212 ILE A CA 1
ATOM 1647 C C . ILE A 1 212 ? 1.055 16.716 18.453 1.00 46.09 212 ILE A C 1
ATOM 1649 O O . ILE A 1 212 ? -0.161 16.832 18.303 1.00 46.09 212 ILE A O 1
ATOM 1653 N N . SER A 1 213 ? 1.875 16.832 17.400 1.00 40.34 213 SER A N 1
ATOM 1654 C CA . SER A 1 213 ? 1.436 17.272 16.060 1.00 40.34 213 SER A CA 1
ATOM 1655 C C . SER A 1 213 ? 0.464 16.318 15.353 1.00 40.34 213 SER A C 1
ATOM 1657 O O . SER A 1 213 ? -0.371 16.762 14.567 1.00 40.34 213 SER A O 1
ATOM 1659 N N . THR A 1 214 ? 0.481 15.016 15.667 1.00 40.44 214 THR A N 1
ATOM 1660 C CA . THR A 1 214 ? -0.380 14.034 14.972 1.00 40.44 214 THR A CA 1
ATOM 1661 C C . THR A 1 214 ? -1.874 14.264 15.208 1.00 40.44 214 THR A C 1
ATOM 1663 O O . THR A 1 214 ? -2.693 13.824 14.401 1.00 40.44 214 THR A O 1
ATOM 1666 N N . PHE A 1 215 ? -2.237 14.940 16.301 1.00 37.81 215 PHE A N 1
ATOM 1667 C CA . PHE A 1 215 ? -3.629 15.211 16.649 1.00 37.81 215 PHE A CA 1
ATOM 1668 C C . PHE A 1 215 ? -4.176 16.481 15.974 1.00 37.81 215 PHE A C 1
ATOM 1670 O O . PHE A 1 215 ? -5.361 16.523 15.644 1.00 37.81 215 PHE A O 1
ATOM 1677 N N . CYS A 1 216 ? -3.331 17.487 15.721 1.00 35.75 216 CYS A N 1
ATOM 1678 C CA . CYS A 1 216 ? -3.769 18.784 15.193 1.00 35.75 216 CYS A CA 1
ATOM 1679 C C . CYS A 1 216 ? -3.802 18.841 13.657 1.00 35.75 216 CYS A C 1
ATOM 1681 O O . CYS A 1 216 ? -4.770 19.357 13.099 1.00 35.75 216 CYS A O 1
ATOM 1683 N N . ASP A 1 217 ? -2.826 18.247 12.961 1.00 32.28 217 ASP A N 1
ATOM 1684 C CA . ASP A 1 217 ? -2.651 18.475 11.514 1.00 32.28 217 ASP A CA 1
ATOM 1685 C C . ASP A 1 217 ? -3.732 17.836 10.627 1.00 32.28 217 ASP A C 1
ATOM 1687 O O . ASP A 1 217 ? -3.932 18.250 9.486 1.00 32.28 217 ASP A O 1
ATOM 1691 N N . ARG A 1 218 ? -4.445 16.806 11.108 1.00 32.81 218 ARG A N 1
ATOM 1692 C CA . ARG A 1 218 ? -5.320 15.992 10.240 1.00 32.81 218 ARG A CA 1
ATOM 1693 C C . ARG A 1 218 ? -6.819 16.261 10.366 1.00 32.81 218 ARG A C 1
ATOM 1695 O O . ARG A 1 218 ? -7.576 15.741 9.550 1.00 32.81 218 ARG A O 1
ATOM 1702 N N . GLN A 1 219 ? -7.263 17.040 11.356 1.00 32.22 219 GLN A N 1
ATOM 1703 C CA . GLN A 1 219 ? -8.688 17.384 11.525 1.00 32.22 219 GLN A CA 1
ATOM 1704 C C . GLN A 1 219 ? -9.025 18.840 11.211 1.00 32.22 219 GLN A C 1
ATOM 1706 O O . GLN A 1 219 ? -10.200 19.155 11.024 1.00 32.22 219 GLN A O 1
ATOM 1711 N N . VAL A 1 220 ? -8.035 19.722 11.127 1.00 33.66 220 VAL A N 1
ATOM 1712 C CA . VAL A 1 220 ? -8.280 21.152 10.995 1.00 33.66 220 VAL A CA 1
ATOM 1713 C C . VAL A 1 220 ? -7.423 21.640 9.835 1.00 33.66 220 VAL A C 1
ATOM 1715 O O . VAL A 1 220 ? -6.205 21.624 9.928 1.00 33.66 220 VAL A O 1
ATOM 1718 N N . GLY A 1 221 ? -8.045 22.021 8.717 1.00 29.33 221 GLY A N 1
ATOM 1719 C CA . GLY A 1 221 ? -7.368 22.704 7.609 1.00 29.33 221 GLY A CA 1
ATOM 1720 C C . GLY A 1 221 ? -6.907 24.099 8.036 1.00 29.33 221 GLY A C 1
ATOM 1721 O O . GLY A 1 221 ? -7.466 25.095 7.587 1.00 29.33 221 GLY A O 1
ATOM 1722 N N . VAL A 1 222 ? -5.958 24.159 8.968 1.00 31.95 222 VAL A N 1
ATOM 1723 C CA . VAL A 1 222 ? -5.315 25.377 9.460 1.00 31.95 222 VAL A CA 1
ATOM 1724 C C . VAL A 1 222 ? -4.041 25.548 8.654 1.00 31.95 222 VAL A C 1
ATOM 1726 O O . VAL A 1 222 ? -3.232 24.627 8.555 1.00 31.95 222 VAL A O 1
ATOM 1729 N N . GLU A 1 223 ? -3.880 26.719 8.049 1.00 23.75 223 GLU A N 1
ATOM 1730 C CA . GLU A 1 223 ? -2.617 27.125 7.445 1.00 23.75 223 GLU A CA 1
ATOM 1731 C C . GLU A 1 223 ? -1.480 27.002 8.471 1.00 23.75 223 GLU A C 1
ATOM 1733 O O . GLU A 1 223 ? -1.623 27.374 9.635 1.00 23.75 223 GLU A O 1
ATOM 1738 N N . SER A 1 224 ? -0.333 26.508 8.005 1.00 31.05 224 SER A N 1
ATOM 1739 C CA . SER A 1 224 ? 0.913 26.254 8.746 1.00 31.05 224 SER A CA 1
ATOM 1740 C C . SER A 1 224 ? 1.483 27.454 9.538 1.00 31.05 224 SER A C 1
ATOM 1742 O O . SER A 1 224 ? 2.546 27.331 10.136 1.00 31.05 224 SER A O 1
ATOM 1744 N N . SER A 1 225 ? 0.830 28.617 9.533 1.00 26.77 225 SER A N 1
ATOM 1745 C CA . SER A 1 225 ? 1.316 29.890 10.078 1.00 26.77 225 SER A CA 1
ATOM 1746 C C . SER A 1 225 ? 0.854 30.206 11.509 1.00 26.77 225 SER A C 1
ATOM 1748 O O . SER A 1 225 ? 1.291 31.210 12.065 1.00 26.77 225 SER A O 1
ATOM 1750 N N . LEU A 1 226 ? -0.008 29.382 12.122 1.00 29.02 226 LEU A N 1
ATOM 1751 C CA . LEU A 1 226 ? -0.558 29.624 13.471 1.00 29.02 226 LEU A CA 1
ATOM 1752 C C . LEU A 1 226 ? -0.186 28.566 14.521 1.00 29.02 226 LEU A C 1
ATOM 1754 O O . LEU A 1 226 ? -0.645 28.655 15.658 1.00 29.02 226 LEU A O 1
ATOM 1758 N N . VAL A 1 227 ? 0.644 27.580 14.177 1.00 31.77 227 VAL A N 1
ATOM 1759 C CA . VAL A 1 227 ? 1.136 26.589 15.143 1.00 31.77 227 VAL A CA 1
ATOM 1760 C C . VAL A 1 227 ? 2.482 27.081 15.682 1.00 31.77 227 VAL A C 1
ATOM 1762 O O . VAL A 1 227 ? 3.421 27.197 14.895 1.00 31.77 227 VAL A O 1
ATOM 1765 N N . PRO A 1 228 ? 2.626 27.383 16.986 1.00 26.59 228 PRO A N 1
ATOM 1766 C CA . PRO A 1 228 ? 3.938 27.669 17.545 1.00 26.59 228 PRO A CA 1
ATOM 1767 C C . PRO A 1 228 ? 4.806 26.415 17.398 1.00 26.59 228 PRO A C 1
ATOM 1769 O O . PRO A 1 228 ? 4.410 25.336 17.848 1.00 26.59 228 PRO A O 1
ATOM 1772 N N . GLU A 1 229 ? 5.975 26.544 16.769 1.00 23.41 229 GLU A N 1
ATOM 1773 C CA . GLU A 1 229 ? 6.990 25.491 16.733 1.00 23.41 229 GLU A CA 1
ATOM 1774 C C . GLU A 1 229 ? 7.431 25.159 18.166 1.00 23.41 229 GLU A C 1
ATOM 1776 O O . GLU A 1 229 ? 8.363 25.746 18.710 1.00 23.41 229 GLU A O 1
ATOM 1781 N N . TYR A 1 230 ? 6.770 24.199 18.811 1.00 33.91 230 TYR A N 1
ATOM 1782 C CA . TYR A 1 230 ? 7.262 23.619 20.056 1.00 33.91 230 TYR A CA 1
ATOM 1783 C C . TYR A 1 230 ? 8.241 22.494 19.729 1.00 33.91 230 TYR A C 1
ATOM 1785 O O . TYR A 1 230 ? 7.942 21.306 19.853 1.00 33.91 230 TYR A O 1
ATOM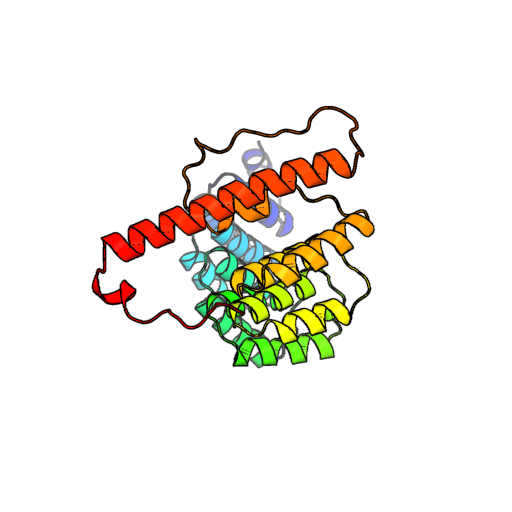 1793 N N . SER A 1 231 ? 9.442 22.894 19.317 1.00 25.12 231 SER A N 1
ATOM 1794 C CA . SER A 1 231 ? 10.621 22.048 19.450 1.00 25.12 231 SER A CA 1
ATOM 1795 C C . SER A 1 231 ? 10.963 21.968 20.938 1.00 25.12 231 SER A C 1
ATOM 1797 O O . SER A 1 231 ? 11.430 22.941 21.526 1.00 25.12 231 SER A O 1
ATOM 1799 N N . ILE A 1 232 ? 10.705 20.825 21.581 1.00 35.75 232 ILE A N 1
ATOM 1800 C CA . ILE A 1 232 ? 11.249 20.545 22.919 1.00 35.75 232 ILE A CA 1
ATOM 1801 C C . ILE A 1 232 ? 12.681 20.032 22.723 1.00 35.75 232 ILE A C 1
ATOM 1803 O O . ILE A 1 232 ? 12.996 18.875 22.984 1.00 35.75 232 ILE A O 1
ATOM 1807 N N . ASN A 1 233 ? 13.538 20.910 22.207 1.00 27.73 233 ASN A N 1
ATOM 1808 C CA . ASN A 1 233 ? 14.977 20.816 22.380 1.00 27.73 233 ASN A CA 1
ATOM 1809 C C . ASN A 1 233 ? 15.301 21.593 23.649 1.00 27.73 233 ASN A C 1
ATOM 1811 O O . ASN A 1 233 ? 15.597 22.775 23.575 1.00 27.73 233 ASN A O 1
ATOM 1815 N N . ASP A 1 234 ? 15.115 20.960 24.802 1.00 25.58 234 ASP A N 1
ATOM 1816 C CA . ASP A 1 234 ? 16.014 21.097 25.946 1.00 25.58 234 ASP A CA 1
ATOM 1817 C C . ASP A 1 234 ? 15.570 20.136 27.050 1.00 25.58 234 ASP A C 1
ATOM 1819 O O . ASP A 1 234 ? 14.386 19.859 27.253 1.00 25.58 234 ASP A O 1
ATOM 1823 N N . GLY A 1 235 ? 16.567 19.536 27.693 1.00 30.20 235 GLY A N 1
ATOM 1824 C CA . GLY A 1 235 ? 16.414 18.395 28.577 1.00 30.20 235 GLY A CA 1
ATOM 1825 C C . GLY A 1 235 ? 15.421 18.595 29.724 1.00 30.20 235 GLY A C 1
ATOM 1826 O O . GLY A 1 235 ? 15.352 19.639 30.356 1.00 30.20 235 GLY A O 1
ATOM 1827 N N . ILE A 1 236 ? 14.730 17.495 30.029 1.00 33.44 236 ILE A N 1
ATOM 1828 C CA . ILE A 1 236 ? 14.140 17.151 31.328 1.00 33.44 236 ILE A CA 1
ATOM 1829 C C . ILE A 1 236 ? 13.111 18.159 31.874 1.00 33.44 236 ILE A C 1
ATOM 1831 O O . ILE A 1 236 ? 13.414 19.073 32.632 1.00 33.44 236 ILE A O 1
ATOM 1835 N N . SER A 1 237 ? 11.834 17.828 31.678 1.00 29.02 237 SER A N 1
ATOM 1836 C CA . SER A 1 237 ? 10.879 17.891 32.789 1.00 29.02 237 SER A CA 1
ATOM 1837 C C . SER A 1 237 ? 9.921 16.706 32.714 1.00 29.02 237 SER A C 1
ATOM 1839 O O . SER A 1 237 ? 8.928 16.700 31.990 1.00 29.02 237 SER A O 1
ATOM 1841 N N . THR A 1 238 ? 10.252 15.671 33.481 1.00 35.03 238 THR A N 1
ATOM 1842 C CA . THR A 1 238 ? 9.414 14.514 33.818 1.00 35.03 238 THR A CA 1
ATOM 1843 C C . THR A 1 238 ? 8.411 14.849 34.931 1.00 35.03 238 THR A C 1
ATOM 1845 O O . THR A 1 238 ? 8.095 13.989 35.751 1.00 35.03 238 THR A O 1
ATOM 1848 N N . ASP A 1 239 ? 7.919 16.090 35.028 1.00 31.31 239 ASP A N 1
ATOM 1849 C CA . ASP A 1 239 ? 6.884 16.417 36.012 1.00 31.31 239 ASP A CA 1
ATOM 1850 C C . ASP A 1 239 ? 5.482 16.166 35.434 1.00 31.31 239 ASP A C 1
ATOM 1852 O O . ASP A 1 239 ? 4.964 16.884 34.570 1.00 31.31 239 ASP A O 1
ATOM 1856 N N . ARG A 1 240 ? 4.841 15.119 35.969 1.00 32.59 240 ARG A N 1
ATOM 1857 C CA . ARG A 1 240 ? 3.470 14.687 35.662 1.00 32.59 240 ARG A CA 1
ATOM 1858 C C . ARG A 1 240 ? 2.458 15.829 35.840 1.00 32.59 240 ARG A C 1
ATOM 1860 O O . ARG A 1 240 ? 1.417 15.807 35.185 1.00 32.59 240 ARG A O 1
ATOM 1867 N N . LYS A 1 241 ? 2.740 16.833 36.686 1.00 33.06 241 LYS A N 1
ATOM 1868 C CA . LYS A 1 241 ? 1.887 18.024 36.860 1.00 33.06 241 LYS A CA 1
ATOM 1869 C C . LYS A 1 241 ? 1.978 18.993 35.683 1.00 33.06 241 LYS A C 1
ATOM 1871 O O . LYS A 1 241 ? 0.940 19.469 35.228 1.00 33.06 241 LYS A O 1
ATOM 1876 N N . THR A 1 242 ? 3.172 19.243 35.152 1.00 35.62 242 THR A N 1
ATOM 1877 C CA . THR A 1 242 ? 3.390 20.186 34.042 1.00 35.62 242 THR A CA 1
ATOM 1878 C C . THR A 1 242 ? 2.790 19.665 32.739 1.00 35.62 242 THR A C 1
ATOM 1880 O O . THR A 1 242 ? 2.138 20.418 32.018 1.00 35.62 242 THR A O 1
ATOM 1883 N N . VAL A 1 243 ? 2.921 18.361 32.471 1.00 37.62 243 VAL A N 1
ATOM 1884 C CA . VAL A 1 243 ? 2.290 17.721 31.303 1.00 37.62 243 VAL A CA 1
ATOM 1885 C C . VAL A 1 243 ? 0.763 17.748 31.421 1.00 37.62 243 VAL A C 1
ATOM 1887 O O . VAL A 1 243 ? 0.080 18.073 30.455 1.00 37.62 243 VAL A O 1
ATOM 1890 N N . LYS A 1 244 ? 0.209 17.478 32.612 1.00 35.50 244 LYS A N 1
ATOM 1891 C CA . LYS A 1 244 ? -1.242 17.507 32.866 1.00 35.50 244 LYS A CA 1
ATOM 1892 C C . LYS A 1 244 ? -1.832 18.922 32.763 1.00 35.50 244 LYS A C 1
ATOM 1894 O O . LYS A 1 244 ? -2.943 19.066 32.260 1.00 35.50 244 LYS A O 1
ATOM 1899 N N . ALA A 1 245 ? -1.091 19.949 33.186 1.00 38.50 245 ALA A N 1
ATOM 1900 C CA . ALA A 1 245 ? -1.480 21.354 33.049 1.00 38.50 245 ALA A CA 1
ATOM 1901 C C . ALA A 1 245 ? -1.500 21.799 31.578 1.00 38.50 245 ALA A C 1
ATOM 1903 O O . ALA A 1 245 ? -2.517 22.310 31.117 1.00 38.50 245 ALA A O 1
ATOM 1904 N N . LYS A 1 246 ? -0.441 21.490 30.816 1.00 40.34 246 LYS A N 1
ATOM 1905 C CA . LYS A 1 246 ? -0.363 21.798 29.378 1.00 40.34 246 LYS A CA 1
ATOM 1906 C C . LYS A 1 246 ? -1.412 21.039 28.553 1.00 40.34 246 LYS A C 1
ATOM 1908 O O . LYS A 1 246 ? -1.970 21.589 27.610 1.00 40.34 246 LYS A O 1
ATOM 1913 N N . LEU A 1 247 ? -1.748 19.802 28.942 1.00 39.47 247 LEU A N 1
ATOM 1914 C CA . LEU A 1 247 ? -2.870 19.058 28.351 1.00 39.47 247 LEU A CA 1
ATOM 1915 C C . LEU A 1 247 ? -4.221 19.713 28.658 1.00 39.47 247 LEU A C 1
ATOM 1917 O O . LEU A 1 247 ? -5.079 19.774 27.786 1.00 39.47 247 LEU A O 1
ATOM 1921 N N . SER A 1 248 ? -4.426 20.175 29.894 1.00 37.12 248 SER A N 1
ATOM 1922 C CA . SER A 1 248 ? -5.663 20.853 30.292 1.00 37.12 248 SER A CA 1
ATOM 1923 C C . SER A 1 248 ? -5.863 22.158 29.524 1.00 37.12 248 SER A C 1
ATOM 1925 O O . SER A 1 248 ? -6.998 22.493 29.208 1.00 37.12 248 SER A O 1
ATOM 1927 N N . GLU A 1 249 ? -4.781 22.868 29.211 1.00 39.91 249 GLU A N 1
ATOM 1928 C CA . GLU A 1 249 ? -4.779 24.121 28.451 1.00 39.91 249 GLU A CA 1
ATOM 1929 C C . GLU A 1 249 ? -5.113 23.878 26.969 1.00 39.91 249 GLU A C 1
ATOM 1931 O O . GLU A 1 249 ? -6.092 24.430 26.468 1.00 39.91 249 GLU A O 1
ATOM 1936 N N . ALA A 1 250 ? -4.438 22.919 26.320 1.00 40.12 250 ALA A N 1
ATOM 1937 C CA . ALA A 1 250 ? -4.742 22.509 24.943 1.00 40.12 250 ALA A CA 1
ATOM 1938 C C . ALA A 1 250 ? -6.173 21.944 24.790 1.00 40.12 250 ALA A C 1
ATOM 1940 O O . ALA A 1 250 ? -6.863 22.200 23.804 1.00 40.12 250 ALA A O 1
ATOM 1941 N N . LEU A 1 251 ? -6.672 21.203 25.787 1.00 38.47 251 LEU A N 1
ATOM 1942 C CA . LEU A 1 251 ? -8.060 20.726 25.816 1.00 38.47 251 LEU A CA 1
ATOM 1943 C C . LEU A 1 251 ? -9.071 21.859 26.077 1.00 38.47 251 LEU A C 1
ATOM 1945 O O . LEU A 1 251 ? -10.209 21.774 25.607 1.00 38.47 251 LEU A O 1
ATOM 1949 N N . CYS A 1 252 ? -8.679 22.917 26.796 1.00 37.38 252 CYS A N 1
ATOM 1950 C CA . CYS A 1 252 ? -9.513 24.099 27.025 1.00 37.38 252 CYS A CA 1
ATOM 1951 C C . CYS A 1 252 ? -9.702 24.899 25.728 1.00 37.38 252 CYS A C 1
ATOM 1953 O O . CYS A 1 252 ? -10.831 25.274 25.406 1.00 37.38 252 CYS A O 1
ATOM 1955 N N . GLU A 1 253 ? -8.642 25.046 24.928 1.00 38.38 253 GLU A N 1
ATOM 1956 C CA . GLU A 1 253 ? -8.692 25.667 23.597 1.00 38.38 253 GLU A CA 1
ATOM 1957 C C . GLU A 1 253 ? -9.578 24.870 22.626 1.00 38.38 253 GLU A C 1
ATOM 1959 O O . GLU A 1 253 ? -10.413 25.440 21.918 1.00 38.38 253 GLU A O 1
ATOM 1964 N N . VAL A 1 254 ? -9.516 23.533 22.667 1.00 37.69 254 VAL A N 1
ATOM 1965 C CA . VAL A 1 254 ? -10.438 22.658 21.915 1.00 37.69 254 VAL A CA 1
ATOM 1966 C C . VAL A 1 254 ? -11.889 22.809 22.410 1.00 37.69 254 VAL A C 1
ATOM 1968 O O . VAL A 1 254 ? -12.838 22.783 21.618 1.00 37.69 254 VAL A O 1
ATOM 1971 N N . GLY A 1 255 ? -12.096 23.024 23.712 1.00 35.31 255 GLY A N 1
ATOM 1972 C CA . GLY A 1 255 ? -13.403 23.322 24.306 1.00 35.31 255 GLY A CA 1
ATOM 1973 C C . GLY A 1 255 ? -13.964 24.697 23.915 1.00 35.31 255 GLY A C 1
ATOM 1974 O O . GLY A 1 255 ? -15.176 24.847 23.718 1.00 35.31 255 GLY A O 1
ATOM 1975 N N . GLU A 1 256 ? -13.110 25.706 23.762 1.00 36.16 256 GLU A N 1
ATOM 1976 C CA . GLU A 1 256 ? -13.467 27.027 23.229 1.00 36.16 256 GLU A CA 1
ATOM 1977 C C . GLU A 1 256 ? -13.761 26.985 21.735 1.00 36.16 256 GLU A C 1
ATOM 1979 O O . GLU A 1 256 ? -14.748 27.575 21.287 1.00 36.16 256 GLU A O 1
ATOM 1984 N N . TYR A 1 257 ? -13.010 26.185 20.981 1.00 35.19 257 TYR A N 1
ATOM 1985 C CA . TYR A 1 257 ? -13.294 25.897 19.582 1.00 35.19 257 TYR A CA 1
ATOM 1986 C C . TYR A 1 257 ? -14.657 25.204 19.413 1.00 35.19 257 TYR A C 1
ATOM 1988 O O . TYR A 1 257 ? -15.475 25.640 18.601 1.00 35.19 257 TYR A O 1
ATOM 1996 N N . ARG A 1 258 ? -14.996 24.219 20.263 1.00 35.34 258 ARG A N 1
ATOM 1997 C CA . ARG A 1 258 ? -16.328 23.574 20.298 1.00 35.34 258 ARG A CA 1
ATOM 1998 C C . ARG A 1 258 ? -17.454 24.581 20.574 1.00 35.34 258 ARG A C 1
ATOM 2000 O O . ARG A 1 258 ? -18.517 24.498 19.955 1.00 35.34 258 ARG A O 1
ATOM 2007 N N . ARG A 1 259 ? -17.228 25.560 21.462 1.00 40.34 259 ARG A N 1
ATOM 2008 C CA . ARG A 1 259 ? -18.180 26.654 21.744 1.00 40.34 259 ARG A CA 1
ATOM 2009 C C . ARG A 1 259 ? -18.309 27.626 20.566 1.00 40.34 259 ARG A C 1
ATOM 2011 O O . ARG A 1 259 ? -19.427 28.021 20.236 1.00 40.34 259 ARG A O 1
ATOM 2018 N N . ASN A 1 260 ? -17.211 27.963 19.894 1.00 37.47 260 ASN A N 1
ATOM 2019 C CA . ASN A 1 260 ? -17.201 28.879 18.751 1.00 37.47 260 ASN A CA 1
ATOM 2020 C C . ASN A 1 260 ? -17.789 28.256 17.474 1.00 37.47 260 ASN A C 1
ATOM 2022 O O . ASN A 1 260 ? -18.561 28.919 16.779 1.00 37.47 260 ASN A O 1
ATOM 2026 N N . CYS A 1 261 ? -17.537 26.972 17.206 1.00 34.00 261 CYS A N 1
ATOM 2027 C CA . CYS A 1 261 ? -18.197 26.227 16.131 1.00 34.00 261 CYS A CA 1
ATOM 2028 C C . CYS A 1 261 ? -19.701 26.074 16.391 1.00 34.00 261 CYS A C 1
ATOM 2030 O O . CYS A 1 261 ? -20.491 26.323 15.482 1.00 34.00 261 CYS A O 1
ATOM 2032 N N . LYS A 1 262 ? -20.121 25.766 17.631 1.00 37.66 262 LYS A N 1
ATOM 2033 C CA . LYS A 1 262 ? -21.548 25.710 18.002 1.00 37.66 262 LYS A CA 1
ATOM 2034 C C . LYS A 1 262 ? -22.228 27.078 17.840 1.00 37.66 262 LYS A C 1
ATOM 2036 O O . LYS A 1 262 ? -23.318 27.145 17.284 1.00 37.66 262 LYS A O 1
ATOM 2041 N N . ARG A 1 263 ? -21.567 28.177 18.228 1.00 42.78 263 ARG A N 1
ATOM 2042 C CA . ARG A 1 263 ? -22.065 29.552 18.014 1.00 42.78 263 ARG A CA 1
ATOM 2043 C C . ARG A 1 263 ? -22.181 29.925 16.531 1.00 42.78 263 ARG A C 1
ATOM 2045 O O . ARG A 1 263 ? -23.169 30.546 16.158 1.00 42.78 263 ARG A O 1
ATOM 2052 N N . ARG A 1 264 ? -21.223 29.537 15.680 1.00 40.59 264 ARG A N 1
ATOM 2053 C CA . ARG A 1 264 ? -21.291 29.769 14.220 1.00 40.59 264 ARG A CA 1
ATOM 2054 C C . ARG A 1 264 ? -22.371 28.927 13.537 1.00 40.59 264 ARG A C 1
ATOM 2056 O O . ARG A 1 264 ? -23.070 29.447 12.677 1.00 40.59 264 ARG A O 1
ATOM 2063 N N . LEU A 1 265 ? -22.546 27.670 13.948 1.00 36.28 265 LEU A N 1
ATOM 2064 C CA . LEU A 1 265 ? -23.618 26.797 13.454 1.00 36.28 265 LEU A CA 1
ATOM 2065 C C . LEU A 1 265 ? -25.009 27.332 13.820 1.00 36.28 265 LEU A C 1
ATOM 2067 O O . LEU A 1 265 ? -25.871 27.386 12.952 1.00 36.28 265 LEU A O 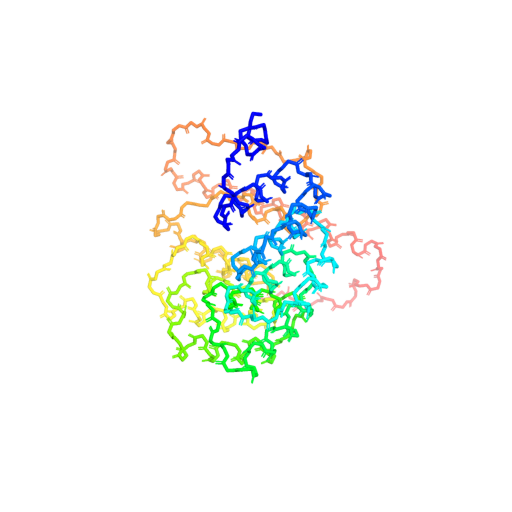1
ATOM 2071 N N . ILE A 1 266 ? -25.203 27.801 15.058 1.00 46.28 266 ILE A N 1
ATOM 2072 C CA . ILE A 1 266 ? -26.466 28.423 15.501 1.00 46.28 266 ILE A CA 1
ATOM 2073 C C . ILE A 1 266 ? -26.715 29.757 14.777 1.00 46.28 266 ILE A C 1
ATOM 2075 O O . ILE A 1 266 ? -27.841 30.048 14.390 1.00 46.28 266 ILE A O 1
ATOM 2079 N N . LYS A 1 267 ? -25.667 30.561 14.541 1.00 46.09 267 LYS A N 1
ATOM 2080 C CA . LYS A 1 267 ? -25.780 31.849 13.834 1.00 46.09 267 LYS A CA 1
ATOM 2081 C C . LYS A 1 267 ? -26.133 31.693 12.347 1.00 46.09 267 LYS A C 1
ATOM 2083 O O . LYS A 1 267 ? -26.785 32.572 11.798 1.00 46.09 267 LYS A O 1
ATOM 2088 N N . ASN A 1 268 ? -25.721 30.592 11.717 1.00 38.81 268 ASN A N 1
ATOM 2089 C CA . ASN A 1 268 ? -25.953 30.329 10.292 1.00 38.81 268 ASN A CA 1
ATOM 2090 C C . ASN A 1 268 ? -27.183 29.440 10.016 1.00 38.81 268 ASN A C 1
ATOM 2092 O O . ASN A 1 268 ? -27.543 29.276 8.856 1.00 38.81 268 ASN A O 1
ATOM 2096 N N . ASN A 1 269 ? -27.817 28.865 11.046 1.00 34.44 269 ASN A N 1
ATOM 2097 C CA . ASN A 1 269 ? -29.046 28.068 10.943 1.00 34.44 269 ASN A CA 1
ATOM 2098 C C . ASN A 1 269 ? -29.918 28.266 12.206 1.00 34.44 269 ASN A C 1
ATOM 2100 O O . ASN A 1 269 ? -29.784 27.502 13.168 1.00 34.44 269 ASN A O 1
ATOM 2104 N N . PRO A 1 270 ? -30.809 29.278 12.228 1.00 46.47 270 PRO A N 1
ATOM 2105 C CA . PRO A 1 270 ? -31.600 29.635 13.413 1.00 46.47 270 PRO A CA 1
ATOM 2106 C C . PRO A 1 270 ? -32.534 28.520 13.914 1.00 46.47 270 PRO A C 1
ATOM 2108 O O . PRO A 1 270 ? -32.761 28.403 15.117 1.00 46.47 270 PRO A O 1
ATOM 2111 N N . ASP A 1 271 ? -33.004 27.643 13.021 1.00 45.00 271 ASP A N 1
ATOM 2112 C CA . ASP A 1 271 ? -33.933 26.549 13.352 1.00 45.00 271 ASP A CA 1
ATOM 2113 C C . ASP A 1 271 ? -33.273 25.374 14.095 1.00 45.00 271 ASP A C 1
ATOM 2115 O O . ASP A 1 271 ? -33.952 24.492 14.626 1.00 45.00 271 ASP A O 1
ATOM 2119 N N . PHE A 1 272 ? -31.939 25.354 14.190 1.00 39.81 272 PHE A N 1
ATOM 2120 C CA . PHE A 1 272 ? -31.208 24.307 14.910 1.00 39.81 272 PHE A CA 1
ATOM 2121 C C . PHE A 1 272 ? -31.299 24.466 16.441 1.00 39.81 272 PHE A C 1
ATOM 2123 O O . PHE A 1 272 ? -31.022 23.525 17.184 1.00 39.81 272 PHE A O 1
ATOM 2130 N N . GLY A 1 273 ? -31.700 25.649 16.927 1.00 41.19 273 GLY A N 1
ATOM 2131 C CA . GLY A 1 273 ? -31.750 25.994 18.352 1.00 41.19 273 GLY A CA 1
ATOM 2132 C C . GLY A 1 273 ? -32.930 25.419 19.145 1.00 41.19 273 GLY A C 1
ATOM 2133 O O . GLY A 1 273 ? -32.899 25.487 20.367 1.00 41.19 273 GLY A O 1
ATOM 2134 N N . MET A 1 274 ? -33.945 24.836 18.495 1.00 37.97 274 MET A N 1
ATOM 2135 C CA . MET A 1 274 ? -35.186 24.399 19.164 1.00 37.97 274 MET A CA 1
ATOM 2136 C C . MET A 1 274 ? -35.300 22.885 19.439 1.00 37.97 274 MET A C 1
ATOM 2138 O O . MET A 1 274 ? -36.327 22.445 19.947 1.00 37.97 274 MET A O 1
ATOM 2142 N N . LYS A 1 275 ? -34.287 22.057 19.126 1.00 37.34 275 LYS A N 1
ATOM 2143 C CA . LYS A 1 275 ? -34.404 20.580 19.237 1.00 37.34 275 LYS A CA 1
ATOM 2144 C C . LYS A 1 275 ? -33.357 19.851 20.092 1.00 37.34 275 LYS A C 1
ATOM 2146 O O . LYS A 1 275 ? -33.307 18.626 20.037 1.00 37.34 275 LYS A O 1
ATOM 2151 N N . THR A 1 276 ? -32.545 20.528 20.908 1.00 35.56 276 THR A N 1
ATOM 2152 C CA . THR A 1 276 ? -31.461 19.851 21.664 1.00 35.56 276 THR A CA 1
ATOM 2153 C C . THR A 1 276 ? -31.491 20.017 23.187 1.00 35.56 276 THR A C 1
ATOM 2155 O O . THR A 1 276 ? -30.428 20.119 23.795 1.00 35.56 276 THR A O 1
ATOM 2158 N N . ASP A 1 277 ? -32.665 19.953 23.817 1.00 30.67 277 ASP A N 1
ATOM 2159 C CA . ASP A 1 277 ? -32.800 19.921 25.290 1.00 30.67 277 ASP A CA 1
ATOM 2160 C C . ASP A 1 277 ? -32.643 18.517 25.924 1.00 30.67 277 ASP A C 1
ATOM 2162 O O . ASP A 1 277 ? -33.098 18.280 27.036 1.00 30.67 277 ASP A O 1
ATOM 2166 N N . TRP A 1 278 ? -31.954 17.568 25.275 1.00 27.86 278 TRP A N 1
ATOM 2167 C CA . TRP A 1 278 ? -31.831 16.184 25.782 1.00 27.86 278 TRP A CA 1
ATOM 2168 C C . TRP A 1 278 ? -30.425 15.715 26.174 1.00 27.86 278 TRP A C 1
ATOM 2170 O O . TRP A 1 278 ? -30.162 14.518 26.154 1.00 27.86 278 TRP A O 1
ATOM 2180 N N . ILE A 1 279 ? -29.510 16.602 26.579 1.00 32.28 279 ILE A N 1
ATOM 2181 C CA . ILE A 1 279 ? -28.279 16.155 27.264 1.00 32.28 279 ILE A CA 1
ATOM 2182 C C . ILE A 1 279 ? -27.968 17.083 28.441 1.00 32.28 279 ILE A C 1
ATOM 2184 O O . ILE A 1 279 ? -27.109 17.961 28.365 1.00 32.28 279 ILE A O 1
ATOM 2188 N N . ALA A 1 280 ? -28.690 16.857 29.533 1.00 29.61 280 ALA A N 1
ATOM 2189 C CA . ALA A 1 280 ? -28.284 17.226 30.881 1.00 29.61 280 ALA A CA 1
ATOM 2190 C C . ALA A 1 280 ? -28.553 16.033 31.818 1.00 29.61 280 ALA A C 1
ATOM 2192 O O . ALA A 1 280 ? -29.503 16.052 32.594 1.00 29.61 280 ALA A O 1
ATOM 2193 N N . ALA A 1 281 ? -27.741 14.981 31.665 1.00 28.78 281 ALA A N 1
ATOM 2194 C CA . ALA A 1 281 ? -27.379 13.971 32.667 1.00 28.78 281 ALA A CA 1
ATOM 2195 C C . ALA A 1 281 ? -26.225 13.125 32.108 1.00 28.78 281 ALA A C 1
ATOM 2197 O O . ALA A 1 281 ? -26.363 12.648 30.958 1.00 28.78 281 ALA A O 1
#

Nearest PDB structures (foldseek):
  5iww-assembly1_D  TM=9.459E-01  e=1.111E-10  unidentified
  6een-assembly1_C  TM=7.610E-01  e=7.125E-09  Zea mays
  6een-assembly1_A  TM=7.730E-01  e=5.669E-09  Zea mays
  6een-assembly1_B  TM=7.731E-01  e=8.555E-09  Zea mays
  6een-assembly1_D  TM=7.506E-01  e=1.233E-08  Zea mays

Radius of gyration: 24.58 Å; Cα contacts (8 Å, |Δi|>4): 271; chains: 1; bounding box: 67×50×63 Å

Secondary structure (DSSP, 8-state):
-HHHHHHT-SS--HHHHHHHHHHHHHTT-HHHHHHHHHH-SS--HHHHHHHHHHHHHTT-HHHHHHHHHH-SS--HHHHHHHHHHHHHTT-HHHHHHHHHHHHHTT----HHHHHHHHHHHHHHT-HHHHHHHHHHHHHTTGGGSHHHHHHHHHHHHHTT-HHHHHHHHHT-S---HHHHHHHHHHHHHTT-HHHHHHHHHHHHHTT-PPPTHHHHTTT----TTSS------S-----HHHHHHHHHHHHHHHHHHHHHHHHHHHHH-GGGGGS------

Organism: NCBI:txid1293975

Solvent-accessible surface area (backbone atoms only — not comparable to full-atom values): 16089 Å² total; per-residue (Å²): 111,71,67,60,56,60,69,70,45,93,73,85,48,62,66,60,52,37,54,48,36,50,53,28,33,75,71,68,38,49,70,59,27,52,49,51,60,68,69,44,92,64,79,52,66,65,43,55,41,44,52,35,51,35,25,44,76,67,71,36,52,70,58,22,52,56,49,56,72,67,47,91,69,79,53,63,64,47,54,33,53,51,29,42,43,29,33,77,71,68,40,21,71,60,19,46,54,50,49,53,46,42,54,73,71,68,50,75,68,51,72,64,40,52,32,34,43,31,45,18,22,33,74,68,56,38,57,72,60,39,53,54,48,49,55,50,34,55,76,71,59,45,61,77,39,53,67,41,42,17,33,48,19,37,22,28,13,67,58,72,35,51,70,58,21,49,49,63,58,69,76,51,90,73,79,47,71,60,38,52,52,23,48,40,50,21,23,58,74,63,72,37,56,73,60,31,53,54,52,53,51,56,38,47,76,71,70,54,85,80,76,76,61,78,71,54,70,79,79,45,99,65,71,88,85,77,65,80,84,77,72,84,83,68,84,84,80,90,48,71,64,60,56,52,50,54,49,53,50,57,52,46,53,52,52,50,48,54,50,51,53,51,51,52,52,43,72,76,36,70,81,67,74,79,78,73,91,81,79,89,127

InterPro domains:
  IPR002885 Pentatricopeptide repeat [PF01535] (77-107)
  IPR002885 Pentatricopeptide repeat [PF01535] (179-208)
  IPR002885 Pentatricopeptide repeat [PF13041] (44-76)
  IPR002885 Pentatricopeptide repeat [PS51375] (13-43)
  IPR002885 Pentatricopeptide repeat [PS51375] (44-78)
  IPR002885 Pentatricopeptide repeat [PS51375] (176-210)
  IPR002885 Pentatricopeptide repeat [TIGR00756] (15-45)
  IPR002885 Pentatricopeptide repeat [TIGR00756] (47-75)
  IPR011990 Tetratricopeptide-like helical domain superfamily [G3DSA:1.25.40.10] (1-44)
  IPR011990 Tetratricopeptide-like helical domain superfamily [G3DSA:1.25.40.10] (45-127)
  IPR011990 Tetratricopeptide-like helical domain superfamily [G3DSA:1.25.40.10] (135-225)
  IPR046960 Pentatricopeptide repeat-containing protein At4g14850-like, plant [PTHR47926] (27-208)

Sequence (281 aa):
MGMKLFEEMPERNVISCTTMINGLFQYGRVELAEHLFREMPTRDIAAWNAMIHGYFGNKRVEDAVKLFDKMPCRNVISWTSVISGLDQQGRSDEALVLFKQIVGYGVQGTPNTYSCAITACASTLALGLGAGIHGHVIKLNYVTDGYIAASMITFYAKCKQIENSCKIFNEKLHKNLAVWTALLTGYGLNLRHGDALKVFADMNEKGFIIVISTFCDRQVGVESSLVPEYSINDGISTDRKTVKAKLSEALCEVGEYRRNCKRRLIKNNPDFGMKTDWIAA

Foldseek 3Di:
DLVVVLVPDPDDDQVSLLVVLLVCLVVVVLVVSVVSLVPDPDQDPSSLLSNLLSCLSNVVLVVSVVSLVVDPDDALSSLLSNLQSCLVVVVLVVSLVSLVVCVVVVHDHDLSSLLSNLSSCQSVLVVVVNVVSVVVCVVVVVLQDLSSLLSNLLSCLSNLNNVVSVVSLVVDDPPPPSSLLSNLVSCVSNVVVVVSVVSVVVCVVVPNDDDPVSVPPPPDPDPPPPDPPPPPPDDDDPDPVVVVVVVVVVVVVVVVVVVVVVVVVCVVPVVVPPPPPPDDD